Protein AF-A0A096B167-F1 (afdb_monomer_lite)

Sequence (194 aa):
TPAVAGGQISMLVEYRNDMGGGLEEGFTLSEFGVMAKVGDDAPTLLYYAALGDRAQPVPPIAEGLDVHRFPVAIGVTGEVEVSLEYPAGVWVTHEELEEAMAGIDLSGYVKSSEKGAPNGVATLGQDGKLVQDVDGGNWDTDPVETHNGAALAHTNLRVDGNSVAAADGSTTLEEHMVNPMAHQNLVIDGNAGK

Radius of gyration: 36.37 Å; chains: 1; bounding box: 77×79×47 Å

Secondary structure (DSSP, 8-state):
--EEETTEEEEEEEEETTGGG--SS-EEE-EEEEEE--TTSPPEEEEEEE-GGG-EEE--GGG---EEEEEEEEE--SSS-------------HHHHHHHHHTS--TT---TTTTT-TTSSS-B-TTSSBSS-----S-----HHHHHH-GGGG-PEEE-SS-EEES----SHHHHHH-TTTT------S-TT-

pLDDT: mean 74.82, std 15.89, range [38.75, 97.62]

Foldseek 3Di:
DWDDDDQKTKDKDKDKQPPPPGFPAKDWAFKDFDWDDDDPDDIDTQDIDGCPPNTHIDGTCVVHIDMDIDIDMGGHDPDPDDDPDDPPPDDDDPVRVVVVVVPDPCVVPFDPVQVLDAVRPQPADPVSHGPDDPCPDDDPPDPVCVLVQDQCNQFDWADAPPDTDGQDPDPDPVCLVPDPSSPDDHPHPVDVPD

Organism: NCBI:txid742738

Structure (mmCIF, N/CA/C/O backbone):
data_AF-A0A096B167-F1
#
_entry.id   AF-A0A096B167-F1
#
loop_
_atom_site.group_PDB
_atom_site.id
_atom_site.type_symbol
_atom_site.label_atom_id
_atom_site.label_alt_id
_atom_site.label_comp_id
_atom_site.label_asym_id
_atom_site.label_entity_id
_atom_site.label_seq_id
_atom_site.pdbx_PDB_ins_code
_atom_site.Cartn_x
_atom_site.Cartn_y
_atom_site.Cartn_z
_atom_site.occupancy
_atom_site.B_iso_or_equiv
_atom_site.auth_seq_id
_atom_site.auth_comp_id
_atom_site.auth_asym_id
_atom_site.auth_atom_id
_atom_site.pdbx_PDB_model_num
ATOM 1 N N . THR A 1 1 ? -13.833 -3.418 -4.674 1.00 75.12 1 THR A N 1
ATOM 2 C CA . THR A 1 1 ? -15.306 -3.367 -4.548 1.00 75.12 1 THR A CA 1
ATOM 3 C C . THR A 1 1 ? -15.655 -2.674 -3.250 1.00 75.12 1 THR A C 1
ATOM 5 O O . THR A 1 1 ? -15.008 -3.003 -2.261 1.00 75.12 1 THR A O 1
ATOM 8 N N . PRO A 1 2 ? -16.592 -1.712 -3.232 1.00 86.06 2 PRO A N 1
ATOM 9 C CA . PRO A 1 2 ? -17.026 -1.073 -1.992 1.00 86.06 2 PRO A CA 1
ATOM 10 C C . PRO A 1 2 ? -17.596 -2.103 -1.007 1.00 86.06 2 PRO A C 1
ATOM 12 O O . PRO A 1 2 ? -18.320 -3.012 -1.414 1.00 86.06 2 PRO A O 1
ATOM 15 N N . ALA A 1 3 ? -17.259 -1.963 0.270 1.00 91.38 3 ALA A N 1
ATOM 16 C CA . ALA A 1 3 ? -17.768 -2.768 1.372 1.00 91.38 3 ALA A CA 1
ATOM 17 C C . ALA A 1 3 ? -18.729 -1.927 2.216 1.00 91.38 3 ALA A C 1
ATOM 19 O O . ALA A 1 3 ? -18.450 -0.762 2.491 1.00 91.38 3 ALA A O 1
ATOM 20 N N . VAL A 1 4 ? -19.850 -2.517 2.632 1.00 89.88 4 VAL A N 1
ATOM 21 C CA . VAL A 1 4 ? -20.871 -1.835 3.436 1.00 89.88 4 VAL A CA 1
ATOM 22 C C . VAL A 1 4 ? -20.977 -2.515 4.793 1.00 89.88 4 VAL A C 1
ATOM 24 O O . VAL A 1 4 ? -21.233 -3.717 4.859 1.00 89.88 4 VAL A O 1
ATOM 27 N N . ALA A 1 5 ? -20.788 -1.757 5.871 1.00 87.44 5 ALA A N 1
ATOM 28 C CA . ALA A 1 5 ? -20.939 -2.248 7.238 1.00 87.44 5 ALA A CA 1
ATOM 29 C C . ALA A 1 5 ? -21.265 -1.094 8.192 1.00 87.44 5 ALA A C 1
ATOM 31 O O . ALA A 1 5 ? -20.699 -0.015 8.063 1.00 87.44 5 ALA A O 1
ATOM 32 N N . GLY A 1 6 ? -22.170 -1.318 9.151 1.00 82.69 6 GLY A N 1
ATOM 33 C CA . GLY A 1 6 ? -22.423 -0.368 10.244 1.00 82.69 6 GLY A CA 1
ATOM 34 C C . GLY A 1 6 ? -22.838 1.043 9.808 1.00 82.69 6 GLY A C 1
ATOM 35 O O . GLY A 1 6 ? -22.469 2.002 10.468 1.00 82.69 6 GLY A O 1
ATOM 36 N N . 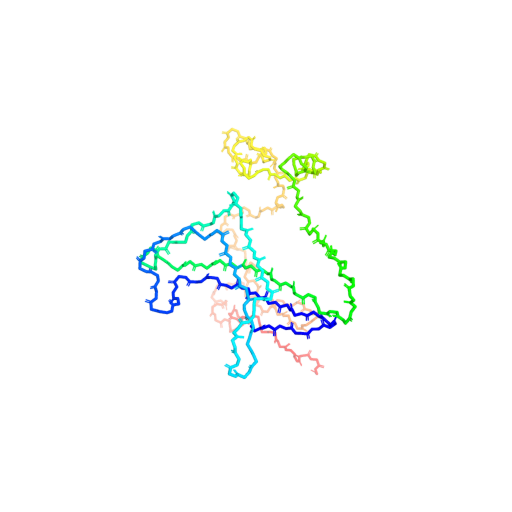GLY A 1 7 ? -23.554 1.185 8.685 1.00 84.31 7 GLY A N 1
ATOM 37 C CA . GLY A 1 7 ? -23.916 2.500 8.139 1.00 84.31 7 GLY A CA 1
ATOM 38 C C . GLY A 1 7 ? -22.776 3.211 7.404 1.00 84.31 7 GLY A C 1
ATOM 39 O O . GLY A 1 7 ? -22.909 4.376 7.072 1.00 84.31 7 GLY A O 1
ATOM 40 N N . GLN A 1 8 ? -21.665 2.537 7.112 1.00 87.50 8 GLN A N 1
ATOM 41 C CA . GLN A 1 8 ? -20.540 3.096 6.370 1.00 87.50 8 GLN A CA 1
ATOM 42 C C . GLN A 1 8 ? -20.313 2.337 5.063 1.00 87.50 8 GLN A C 1
ATOM 44 O O . GLN A 1 8 ? -20.445 1.111 5.001 1.00 87.50 8 GLN A O 1
ATOM 49 N N . ILE A 1 9 ? -19.921 3.076 4.028 1.00 89.75 9 ILE A N 1
ATOM 50 C CA . ILE A 1 9 ? -19.390 2.546 2.775 1.00 89.75 9 ILE A CA 1
ATOM 51 C C . ILE A 1 9 ? -17.876 2.768 2.781 1.00 89.75 9 ILE A C 1
ATOM 53 O O . ILE A 1 9 ? -17.418 3.907 2.806 1.00 89.75 9 ILE A O 1
ATOM 57 N N . SER A 1 10 ? -17.097 1.693 2.731 1.00 90.94 10 SER A N 1
ATOM 58 C CA . SER A 1 10 ? -15.633 1.733 2.671 1.00 90.94 10 SER A CA 1
ATOM 59 C C . SER A 1 10 ? -15.144 1.240 1.317 1.00 90.94 10 SER A C 1
ATOM 61 O O . SER A 1 10 ? -15.611 0.218 0.815 1.00 90.94 10 SER A O 1
ATOM 63 N N . MET A 1 11 ? -14.176 1.923 0.718 1.00 92.31 11 MET A N 1
ATOM 64 C CA . MET A 1 11 ? -13.580 1.508 -0.548 1.00 92.31 11 MET A CA 1
ATOM 65 C C . MET A 1 11 ? -12.127 1.958 -0.662 1.00 92.31 11 MET A C 1
ATOM 67 O O . MET A 1 11 ? -11.701 2.907 -0.010 1.00 92.31 11 MET A O 1
ATOM 71 N N . LEU A 1 12 ? -11.374 1.279 -1.523 1.00 93.00 12 LEU A N 1
ATOM 72 C CA . LEU A 1 12 ? -10.082 1.756 -1.992 1.00 93.00 12 LEU A CA 1
ATOM 73 C C . LEU A 1 12 ? -10.297 2.401 -3.360 1.00 93.00 12 LEU A C 1
ATOM 75 O O . LEU A 1 12 ? -10.727 1.717 -4.292 1.00 93.00 12 LEU A O 1
ATOM 79 N N . VAL A 1 13 ? -10.043 3.702 -3.460 1.00 92.81 13 VAL A N 1
ATOM 80 C CA . VAL A 1 13 ? -10.022 4.415 -4.738 1.00 92.81 13 VAL A CA 1
ATOM 81 C C . VAL A 1 13 ? -8.623 4.276 -5.313 1.00 92.81 13 VAL A C 1
ATOM 83 O O . VAL A 1 13 ? -7.644 4.624 -4.655 1.00 92.81 13 VAL A O 1
ATOM 86 N N . GLU A 1 14 ? -8.534 3.742 -6.526 1.00 93.94 14 GLU A N 1
ATOM 87 C CA . GLU A 1 14 ? -7.267 3.574 -7.226 1.00 93.94 14 GLU A CA 1
ATOM 88 C C . GLU A 1 14 ? -7.251 4.445 -8.479 1.00 93.94 14 GLU A C 1
ATOM 90 O O . GLU A 1 14 ? -8.158 4.353 -9.308 1.00 93.94 14 GLU A O 1
ATOM 95 N N . TYR A 1 15 ? -6.208 5.259 -8.628 1.00 94.25 15 TYR A N 1
ATOM 96 C CA . TYR A 1 15 ? -5.821 5.759 -9.941 1.00 94.25 15 TYR A CA 1
ATOM 97 C C . TYR A 1 15 ? -4.737 4.834 -10.480 1.00 94.25 15 TYR A C 1
ATOM 99 O O . TYR A 1 15 ? -3.758 4.565 -9.784 1.00 94.25 15 TYR A O 1
ATOM 107 N N . ARG A 1 16 ? -4.913 4.334 -11.702 1.00 96.69 16 ARG A N 1
ATOM 108 C CA . ARG A 1 16 ? -3.930 3.482 -12.369 1.00 96.69 16 ARG A CA 1
ATOM 109 C C . ARG A 1 16 ? -3.694 3.986 -13.778 1.00 96.69 16 ARG A C 1
ATOM 111 O O . ARG A 1 16 ? -4.651 4.163 -14.535 1.00 96.69 16 ARG A O 1
ATOM 118 N N . ASN A 1 17 ? -2.432 4.166 -14.139 1.00 97.12 17 ASN A N 1
ATOM 119 C CA . ASN A 1 17 ? -2.070 4.685 -15.453 1.00 97.12 17 ASN A CA 1
ATOM 120 C C . ASN A 1 17 ? -2.203 3.647 -16.586 1.00 97.12 17 ASN A C 1
ATOM 122 O O . ASN A 1 17 ? -1.995 3.999 -17.738 1.00 97.12 17 ASN A O 1
ATOM 126 N N . ASP A 1 18 ? -2.576 2.395 -16.300 1.00 97.44 18 ASP A N 1
ATOM 127 C CA . ASP A 1 18 ? -2.815 1.338 -17.296 1.00 97.44 18 ASP A CA 1
ATOM 128 C C . ASP A 1 18 ? -4.289 1.210 -17.728 1.00 97.44 18 ASP A C 1
ATOM 130 O O . ASP A 1 18 ? -4.621 0.456 -18.646 1.00 97.44 18 ASP A O 1
ATOM 134 N N . MET A 1 19 ? -5.199 1.938 -17.075 1.00 93.38 19 MET A N 1
ATOM 135 C CA . MET A 1 19 ? -6.626 1.884 -17.383 1.00 93.38 19 MET A CA 1
ATOM 136 C C . MET A 1 19 ? -6.972 2.585 -18.704 1.00 93.38 19 MET A C 1
ATOM 138 O O . MET A 1 19 ? -6.312 3.527 -19.128 1.00 93.38 19 MET A O 1
ATOM 142 N N . GLY A 1 20 ? -8.052 2.137 -19.358 1.00 89.12 20 GLY A N 1
ATOM 143 C CA . GLY A 1 20 ? -8.626 2.830 -20.521 1.00 89.12 20 GLY A CA 1
ATOM 144 C C . GLY A 1 20 ? -7.757 2.838 -21.784 1.00 89.12 20 GLY A C 1
ATOM 145 O O . GLY A 1 20 ? -8.008 3.647 -22.668 1.00 89.12 20 GLY A O 1
ATOM 146 N N . GLY A 1 21 ? -6.765 1.948 -21.879 1.00 92.50 21 GLY A N 1
ATOM 147 C CA . GLY A 1 21 ? -5.777 1.938 -22.966 1.00 92.50 21 GLY A CA 1
ATOM 148 C C . GLY A 1 21 ? -4.406 2.480 -22.555 1.00 92.50 21 G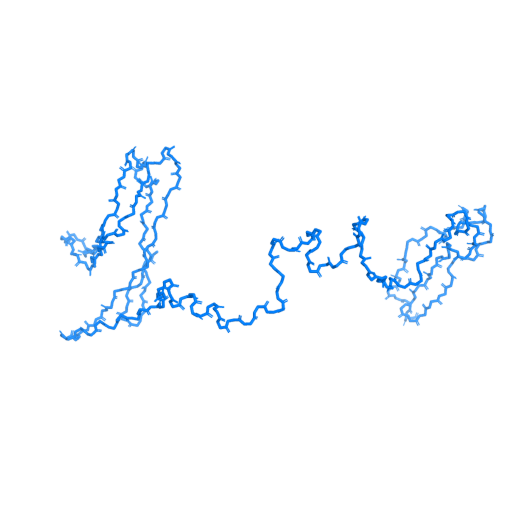LY A C 1
ATOM 149 O O . GLY A 1 21 ? -3.463 2.358 -23.331 1.00 92.50 21 GLY A O 1
ATOM 150 N N . GLY A 1 22 ? -4.283 2.980 -21.323 1.00 95.38 22 GLY A N 1
ATOM 151 C CA . GLY A 1 22 ? -3.048 3.513 -20.770 1.00 95.38 22 GLY A CA 1
ATOM 152 C C . GLY A 1 22 ? -2.948 5.031 -20.915 1.00 95.38 22 GLY A C 1
ATOM 153 O O . GLY A 1 22 ? -3.399 5.613 -21.898 1.00 95.38 22 GLY A O 1
ATOM 154 N N . LEU A 1 23 ? -2.369 5.679 -19.910 1.00 97.19 23 LEU A N 1
ATOM 155 C CA . LEU A 1 23 ? -2.159 7.119 -19.877 1.00 97.19 23 LEU A CA 1
ATOM 156 C C . LEU A 1 23 ? -1.027 7.504 -20.838 1.00 97.19 23 LEU A C 1
ATOM 158 O O . LEU A 1 23 ? 0.107 7.062 -20.663 1.00 97.19 23 LEU A O 1
ATOM 162 N N . GLU A 1 24 ? -1.329 8.330 -21.838 1.00 96.94 24 GLU A N 1
ATOM 163 C CA . GLU A 1 24 ? -0.355 8.748 -22.857 1.00 96.94 24 GLU A CA 1
ATOM 164 C C . GLU A 1 24 ? 0.594 9.849 -22.366 1.00 96.94 24 GLU A C 1
ATOM 166 O O . GLU A 1 24 ? 1.787 9.806 -22.659 1.00 96.94 24 GLU A O 1
ATOM 171 N N . GLU A 1 25 ? 0.080 10.812 -21.598 1.00 96.88 25 GLU A N 1
ATOM 172 C CA . GLU A 1 25 ? 0.840 11.933 -21.043 1.00 96.88 25 GLU A CA 1
ATOM 173 C C . GLU A 1 25 ? 0.639 11.996 -19.528 1.00 96.88 25 GLU A C 1
ATOM 175 O O . GLU A 1 25 ? -0.481 11.871 -19.030 1.00 96.88 25 GLU A O 1
ATOM 180 N N . GLY A 1 26 ? 1.735 12.175 -18.792 1.00 95.81 26 GLY A N 1
ATOM 181 C CA . GLY A 1 26 ? 1.683 12.311 -17.344 1.00 95.81 26 GLY A CA 1
ATOM 182 C C . GLY A 1 26 ? 1.000 13.606 -16.903 1.00 95.81 26 GLY A C 1
ATOM 183 O O . GLY A 1 26 ? 0.997 14.608 -17.613 1.00 95.81 26 GLY A O 1
ATOM 184 N N . PHE A 1 27 ? 0.443 13.606 -15.697 1.00 96.44 27 PHE A N 1
ATOM 185 C CA . PHE A 1 27 ? -0.173 14.792 -15.102 1.00 96.44 27 PHE A CA 1
ATOM 186 C C . PHE A 1 27 ? -0.009 14.779 -13.583 1.00 96.44 27 PHE A C 1
ATOM 188 O O . PHE A 1 27 ? 0.384 13.777 -12.992 1.00 96.44 27 PHE A O 1
ATOM 195 N N . THR A 1 28 ? -0.331 15.893 -12.934 1.00 96.44 28 THR A N 1
ATOM 196 C CA . THR A 1 28 ? -0.329 15.978 -11.472 1.00 96.44 28 THR A CA 1
ATOM 197 C C . THR A 1 28 ? -1.741 15.761 -10.941 1.00 96.44 28 THR A C 1
ATOM 199 O O . THR A 1 28 ? -2.623 16.595 -11.148 1.00 96.44 28 THR A O 1
ATOM 202 N N . LEU A 1 29 ? -1.958 14.657 -10.229 1.00 95.50 29 LEU A N 1
ATOM 203 C CA . LEU A 1 29 ? -3.212 14.367 -9.546 1.00 95.50 29 LEU A CA 1
ATOM 204 C C . LEU A 1 29 ? -3.336 15.248 -8.298 1.00 95.50 29 LEU A C 1
ATOM 206 O O . LEU A 1 29 ? -2.631 15.044 -7.310 1.00 95.50 29 LEU A O 1
ATOM 210 N N . SER A 1 30 ? -4.238 16.229 -8.346 1.00 94.38 30 SER A N 1
ATOM 211 C CA . SER A 1 30 ? -4.492 17.173 -7.250 1.00 94.38 30 SER A CA 1
ATOM 212 C C . SER A 1 30 ? -5.799 16.918 -6.505 1.00 94.38 30 SER A C 1
ATOM 214 O O . SER A 1 30 ? -5.914 17.289 -5.340 1.00 94.38 30 SER A O 1
ATOM 216 N N . GLU A 1 31 ? -6.786 16.295 -7.143 1.00 94.62 31 GLU A N 1
ATOM 217 C CA . GLU A 1 31 ? -8.113 16.070 -6.569 1.00 94.62 31 GLU A CA 1
ATOM 218 C C . GLU A 1 31 ? -8.830 14.903 -7.246 1.00 94.62 31 GLU A C 1
ATOM 220 O O . GLU A 1 31 ? -8.513 14.527 -8.377 1.00 94.62 31 GLU A O 1
ATOM 225 N N . PHE A 1 32 ? -9.805 14.326 -6.547 1.00 94.19 32 PHE A N 1
ATOM 226 C CA . PHE A 1 32 ? -10.711 13.335 -7.114 1.00 94.19 32 PHE A CA 1
ATOM 227 C C . PHE A 1 32 ? -12.077 13.363 -6.421 1.00 94.19 32 PHE A C 1
ATOM 229 O O . PHE A 1 32 ? -12.210 13.737 -5.253 1.00 94.19 32 PHE A O 1
ATOM 236 N N . GLY A 1 33 ? -13.104 12.930 -7.153 1.00 93.25 33 GLY A N 1
ATOM 237 C CA . GLY A 1 33 ? -14.469 12.795 -6.654 1.00 93.25 33 GLY A CA 1
ATOM 238 C C . GLY A 1 33 ? -14.984 11.364 -6.775 1.00 93.25 33 GLY A C 1
ATOM 239 O O . GLY A 1 33 ? -14.692 10.670 -7.749 1.00 93.25 33 GLY A O 1
ATOM 240 N N . VAL A 1 34 ? -15.784 10.931 -5.801 1.00 92.38 34 VAL A N 1
ATOM 241 C CA . VAL A 1 34 ? -16.553 9.683 -5.876 1.00 92.38 34 VAL A CA 1
ATOM 242 C C . VAL A 1 34 ? -17.998 10.037 -6.189 1.00 92.38 34 VAL A C 1
ATOM 244 O O . VAL A 1 34 ? -18.679 10.696 -5.402 1.00 92.38 34 VAL A O 1
ATOM 247 N N . MET A 1 35 ? -18.459 9.584 -7.348 1.00 91.94 35 MET A N 1
ATOM 248 C CA . MET A 1 35 ? -19.820 9.792 -7.830 1.00 91.94 35 MET A CA 1
ATOM 249 C C . MET A 1 35 ? -20.653 8.528 -7.612 1.00 91.94 35 MET A C 1
ATOM 251 O O . MET A 1 35 ? -20.157 7.417 -7.806 1.00 91.94 35 MET A O 1
ATOM 255 N N . ALA A 1 36 ? -21.930 8.688 -7.280 1.00 89.44 36 ALA A N 1
ATOM 256 C CA . ALA A 1 36 ? -22.901 7.600 -7.278 1.00 89.44 36 ALA A CA 1
ATOM 257 C C . ALA A 1 36 ? -24.074 7.911 -8.198 1.00 89.44 36 ALA A C 1
ATOM 259 O O . ALA A 1 36 ? -24.505 9.053 -8.323 1.00 89.44 36 ALA A O 1
ATOM 260 N N . LYS A 1 37 ? -24.608 6.870 -8.827 1.00 91.88 37 LYS A N 1
ATOM 261 C CA . LYS A 1 37 ? -25.763 6.941 -9.716 1.00 91.88 37 LYS A CA 1
ATOM 262 C C . LYS A 1 37 ? -26.741 5.834 -9.348 1.00 91.88 37 LYS A C 1
ATOM 264 O O . LYS A 1 37 ? -26.322 4.717 -9.045 1.00 91.88 37 LYS A O 1
ATOM 269 N N . VAL A 1 38 ? -28.031 6.146 -9.403 1.00 92.06 38 VAL A N 1
ATOM 270 C CA . VAL A 1 38 ? -29.120 5.179 -9.243 1.00 92.06 38 VAL A CA 1
ATOM 271 C C . VAL A 1 38 ? -29.861 5.084 -10.574 1.00 92.06 38 VAL A C 1
ATOM 273 O O . VAL A 1 38 ? -30.286 6.098 -11.115 1.00 92.06 38 VAL A O 1
ATOM 276 N N . GLY A 1 39 ? -29.987 3.876 -11.130 1.00 91.94 39 GLY A N 1
ATOM 277 C CA . GLY A 1 39 ? -30.661 3.667 -12.417 1.00 91.94 39 GLY A CA 1
ATOM 278 C C . GLY A 1 39 ? -30.073 4.535 -13.533 1.00 91.94 39 GLY A C 1
ATOM 279 O O . GLY A 1 39 ? -28.861 4.529 -13.738 1.00 91.94 39 GLY A O 1
ATOM 280 N N . ASP A 1 40 ? -30.932 5.292 -14.219 1.00 92.69 40 ASP A N 1
ATOM 281 C CA . ASP A 1 40 ? -30.560 6.195 -15.315 1.00 92.69 40 ASP A CA 1
ATOM 282 C C . ASP A 1 40 ? -30.344 7.654 -14.884 1.00 92.69 40 ASP A C 1
ATOM 284 O O . ASP A 1 40 ? -29.968 8.478 -15.723 1.00 92.69 40 ASP A O 1
ATOM 288 N N . ASP A 1 41 ? -30.470 7.969 -13.593 1.00 93.38 41 ASP A N 1
ATOM 289 C CA . ASP A 1 41 ? -30.360 9.339 -13.085 1.00 93.38 41 ASP A CA 1
ATOM 290 C C . ASP A 1 41 ? -28.979 9.968 -13.334 1.00 93.38 41 ASP A C 1
ATOM 292 O O . ASP A 1 41 ? -27.981 9.299 -13.637 1.00 93.38 41 ASP A O 1
ATOM 296 N N . ALA A 1 42 ? -28.911 11.294 -13.215 1.00 92.31 42 ALA A N 1
ATOM 297 C CA . ALA A 1 42 ? -27.634 11.993 -13.213 1.00 92.31 42 ALA A CA 1
ATOM 298 C C . ALA A 1 42 ? -26.802 11.552 -11.989 1.00 92.31 42 ALA A C 1
ATOM 300 O O . ALA A 1 42 ? -27.352 11.429 -10.893 1.00 92.31 42 ALA A O 1
ATOM 301 N N . PRO A 1 43 ? -25.490 11.300 -12.147 1.00 93.50 43 PRO A N 1
ATOM 302 C CA . PRO A 1 43 ? -24.637 10.965 -11.018 1.00 93.50 43 PRO A CA 1
ATOM 303 C C . PRO A 1 43 ? -24.528 12.133 -10.030 1.00 93.50 43 PRO A C 1
ATOM 305 O O . PRO A 1 43 ? -24.361 13.286 -10.428 1.00 93.50 43 PRO A O 1
ATOM 308 N N . THR A 1 44 ? -24.560 11.805 -8.743 1.00 91.56 44 THR A N 1
ATOM 309 C CA . THR A 1 44 ? -24.403 12.729 -7.617 1.00 91.56 44 THR A CA 1
ATOM 310 C C . THR A 1 44 ? -23.031 12.538 -6.980 1.00 91.56 44 THR A C 1
ATOM 312 O O . THR A 1 44 ? -22.597 11.407 -6.752 1.00 91.56 44 THR A O 1
ATOM 315 N N . LEU A 1 45 ? -22.357 13.643 -6.659 1.00 90.19 45 LEU A N 1
ATOM 316 C CA . LEU A 1 45 ? -21.092 13.625 -5.929 1.00 90.19 45 LEU A CA 1
ATOM 317 C C . LEU A 1 45 ? -21.338 13.220 -4.472 1.00 90.19 45 LEU A C 1
ATOM 319 O O . LEU A 1 45 ? -22.054 13.913 -3.753 1.00 90.19 45 LEU A O 1
ATOM 323 N N . LEU A 1 46 ? -20.747 12.104 -4.044 1.00 88.50 46 LEU A N 1
ATOM 324 C CA . LEU A 1 46 ? -20.831 11.624 -2.661 1.00 88.50 46 LEU A CA 1
ATOM 325 C C . LEU A 1 46 ? -19.625 12.030 -1.818 1.00 88.50 46 LEU A C 1
ATOM 327 O O . LEU A 1 46 ? -19.749 12.200 -0.610 1.00 88.50 46 LEU A O 1
ATOM 331 N N . TYR A 1 47 ? -18.453 12.141 -2.439 1.00 89.81 47 TYR A N 1
ATOM 332 C CA . TYR A 1 47 ? -17.211 12.455 -1.747 1.00 89.81 47 TYR A CA 1
ATOM 333 C C . TYR A 1 47 ? -16.283 13.243 -2.661 1.00 89.81 47 TYR A C 1
ATOM 335 O O . TYR A 1 47 ? -16.196 12.956 -3.855 1.00 89.81 47 TYR A O 1
ATOM 343 N N . TYR A 1 48 ? -15.574 14.204 -2.084 1.00 91.50 48 TYR A N 1
ATOM 344 C CA . TYR A 1 48 ? -14.563 15.007 -2.754 1.00 91.50 48 TYR A CA 1
ATOM 345 C C . TYR A 1 48 ? -13.300 15.030 -1.898 1.00 91.50 48 TYR A C 1
ATOM 347 O O . TYR A 1 48 ? -13.378 15.286 -0.695 1.00 91.50 48 TYR A O 1
ATOM 355 N N . ALA A 1 49 ? -12.152 14.788 -2.522 1.00 88.25 49 ALA A N 1
ATOM 356 C CA . ALA A 1 49 ? -10.848 14.920 -1.893 1.00 88.25 49 ALA A CA 1
ATOM 357 C C . ALA A 1 49 ? -9.947 15.831 -2.718 1.00 88.25 49 ALA A C 1
ATOM 359 O O . ALA A 1 49 ? -9.838 15.676 -3.933 1.00 88.25 49 ALA A O 1
ATOM 360 N N . ALA A 1 50 ? -9.247 16.721 -2.019 1.00 91.94 50 ALA A N 1
ATOM 361 C CA . ALA A 1 50 ? -8.152 17.511 -2.555 1.00 91.94 50 ALA A CA 1
ATOM 362 C C . ALA A 1 50 ? -6.858 17.119 -1.834 1.00 91.94 50 ALA A C 1
ATOM 364 O O . ALA A 1 50 ? -6.811 17.059 -0.605 1.00 91.94 50 ALA A O 1
ATOM 365 N N . LEU A 1 51 ? -5.804 16.868 -2.604 1.00 88.44 51 LEU A N 1
ATOM 366 C CA . LEU A 1 51 ? -4.457 16.559 -2.119 1.00 88.44 51 LEU A CA 1
ATOM 367 C C . LEU A 1 51 ? -3.678 17.828 -1.728 1.00 88.44 51 LEU A C 1
ATOM 369 O O . LEU A 1 51 ? -2.606 17.733 -1.131 1.00 88.44 51 LEU A O 1
ATOM 373 N N . GLY A 1 52 ? -4.226 19.011 -2.035 1.00 85.75 52 GLY A N 1
ATOM 374 C CA . GLY A 1 52 ? -3.638 20.309 -1.705 1.00 85.75 52 GLY A CA 1
ATOM 375 C C . GLY A 1 52 ? -2.207 20.435 -2.228 1.00 85.75 52 GLY A C 1
ATOM 376 O O . GLY A 1 52 ? -1.915 20.049 -3.359 1.00 85.75 52 GLY A O 1
ATOM 377 N N . ASP A 1 53 ? -1.303 20.912 -1.371 1.00 85.62 53 ASP A N 1
ATOM 378 C CA . ASP A 1 53 ? 0.121 21.102 -1.691 1.00 85.62 53 ASP A CA 1
ATOM 379 C C . ASP A 1 53 ? 0.886 19.784 -1.918 1.00 85.62 53 ASP A C 1
ATOM 381 O O . ASP A 1 53 ? 2.044 19.797 -2.334 1.00 85.62 53 ASP A O 1
ATOM 385 N N . ARG A 1 54 ? 0.257 18.632 -1.648 1.00 85.38 54 ARG A N 1
ATOM 386 C CA . ARG A 1 54 ? 0.826 17.289 -1.845 1.00 85.38 54 ARG A CA 1
ATOM 387 C C . ARG A 1 54 ? 0.211 16.570 -3.045 1.00 85.38 54 ARG A C 1
ATOM 389 O O . ARG A 1 54 ? 0.019 15.354 -3.010 1.00 85.38 54 ARG A O 1
ATOM 396 N N . ALA A 1 55 ? -0.112 17.316 -4.097 1.00 92.44 55 ALA A N 1
ATOM 397 C CA . ALA A 1 55 ? -0.532 16.745 -5.369 1.00 92.44 55 ALA A CA 1
ATOM 398 C C . ALA A 1 55 ? 0.536 15.766 -5.900 1.00 92.44 55 ALA A C 1
ATOM 400 O O . ALA A 1 55 ? 1.739 16.011 -5.774 1.00 92.44 55 ALA A O 1
ATOM 401 N N . GLN A 1 56 ? 0.101 14.635 -6.451 1.00 94.19 56 GLN A N 1
ATOM 402 C CA . GLN A 1 56 ? 0.988 13.517 -6.775 1.00 94.19 56 GLN A CA 1
ATOM 403 C C . GLN A 1 56 ? 1.180 13.406 -8.294 1.00 94.19 56 GLN A C 1
ATOM 405 O O . GLN A 1 56 ? 0.181 13.344 -9.012 1.00 94.19 56 GLN A O 1
ATOM 410 N N . PRO A 1 57 ? 2.422 13.383 -8.811 1.00 95.69 57 PRO A N 1
ATOM 411 C CA . PRO A 1 57 ? 2.657 13.179 -10.234 1.00 95.69 57 PRO A CA 1
ATOM 412 C C . PRO A 1 57 ? 2.274 11.752 -10.623 1.00 95.69 57 PRO A C 1
ATOM 414 O O . PRO A 1 57 ? 2.612 10.811 -9.913 1.00 95.69 57 PRO A O 1
ATOM 417 N N . VAL A 1 58 ? 1.599 11.607 -11.756 1.00 97.19 58 VAL A N 1
ATOM 418 C CA . VAL A 1 58 ? 1.264 10.321 -12.358 1.00 97.19 58 VAL A CA 1
ATOM 419 C C . VAL A 1 58 ? 1.944 10.251 -13.725 1.00 97.19 58 VAL A C 1
ATOM 421 O O . VAL A 1 58 ? 1.596 11.046 -14.604 1.00 97.19 58 VAL A O 1
ATOM 424 N N . PRO A 1 59 ? 2.925 9.356 -13.924 1.00 97.44 59 PRO A N 1
ATOM 425 C CA . PRO A 1 59 ? 3.647 9.241 -15.183 1.00 97.44 59 PRO A CA 1
ATOM 426 C C . PRO A 1 59 ? 2.810 8.520 -16.256 1.00 97.44 59 PRO A C 1
ATOM 428 O O . PRO A 1 59 ? 1.920 7.723 -15.926 1.00 97.44 59 PRO A O 1
ATOM 431 N N . PRO A 1 60 ? 3.102 8.746 -17.549 1.00 97.50 60 PRO A N 1
ATOM 432 C CA . PRO A 1 60 ? 2.479 7.988 -18.628 1.00 97.50 60 PRO A CA 1
ATOM 433 C C . PRO A 1 60 ? 2.846 6.500 -18.543 1.00 97.50 60 PRO A C 1
ATOM 435 O O . PRO A 1 60 ? 3.914 6.134 -18.051 1.00 97.50 60 PRO A O 1
ATOM 438 N N . ILE A 1 61 ? 1.995 5.621 -19.083 1.00 97.38 61 ILE A N 1
ATOM 439 C CA . ILE A 1 61 ? 2.205 4.161 -19.018 1.00 97.38 61 ILE A CA 1
ATOM 440 C C . ILE A 1 61 ? 3.503 3.715 -19.706 1.00 97.38 61 ILE A C 1
ATOM 442 O O . ILE A 1 61 ? 4.083 2.690 -19.348 1.00 97.38 61 ILE A O 1
ATOM 446 N N . ALA A 1 62 ? 3.986 4.498 -20.677 1.00 96.88 62 ALA A N 1
ATOM 447 C CA . ALA A 1 62 ? 5.250 4.259 -21.369 1.00 96.88 62 ALA A CA 1
ATOM 448 C C . ALA A 1 62 ? 6.468 4.302 -20.426 1.00 96.88 62 ALA A C 1
ATOM 450 O O . ALA A 1 62 ? 7.489 3.683 -20.726 1.00 96.88 62 ALA A O 1
ATOM 451 N N . GLU A 1 63 ? 6.358 4.996 -19.290 1.00 97.25 63 GLU A N 1
ATOM 452 C CA . GLU A 1 63 ? 7.399 5.076 -18.258 1.00 97.25 63 GLU A CA 1
ATOM 453 C C . GLU A 1 63 ? 7.275 3.972 -17.194 1.00 97.25 63 GLU A C 1
ATOM 455 O O . GLU A 1 63 ? 8.188 3.782 -16.389 1.00 97.25 63 GLU A O 1
ATOM 460 N N . GLY A 1 64 ? 6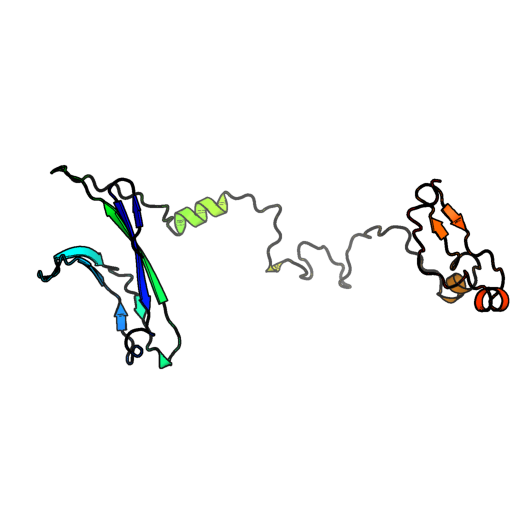.190 3.193 -17.218 1.00 96.75 64 GLY A N 1
ATOM 461 C CA . GLY A 1 64 ? 5.957 2.065 -16.321 1.00 96.75 64 GLY A CA 1
ATOM 462 C C . GLY A 1 64 ? 4.566 2.076 -15.693 1.00 96.75 64 GLY A C 1
ATOM 463 O O . GLY A 1 64 ? 3.816 3.042 -15.801 1.00 96.75 64 GLY A O 1
ATOM 464 N N . LEU A 1 65 ? 4.220 0.971 -15.027 1.00 97.44 65 LEU A N 1
ATOM 465 C CA . LEU A 1 65 ? 2.975 0.864 -14.270 1.00 97.44 65 LEU A CA 1
ATOM 466 C C . LEU A 1 65 ? 3.057 1.725 -13.007 1.00 97.44 65 LEU A C 1
ATOM 468 O O . LEU A 1 65 ? 3.929 1.502 -12.166 1.00 97.44 65 LEU A O 1
ATOM 472 N N . ASP A 1 66 ? 2.090 2.620 -12.856 1.00 97.62 66 ASP A N 1
ATOM 473 C CA . ASP A 1 66 ? 1.924 3.470 -11.687 1.00 97.62 66 ASP A CA 1
ATOM 474 C C . ASP A 1 66 ? 0.502 3.349 -11.113 1.00 97.62 66 ASP A C 1
ATOM 476 O O . ASP A 1 66 ? -0.491 3.266 -11.850 1.00 97.62 66 ASP A O 1
ATOM 480 N N . VAL A 1 67 ? 0.415 3.264 -9.779 1.00 97.06 67 VAL A N 1
ATOM 481 C CA . VAL A 1 67 ? -0.832 3.009 -9.045 1.00 97.06 67 VAL A CA 1
ATOM 482 C C . VAL A 1 67 ? -0.877 3.822 -7.755 1.00 97.06 67 VAL A C 1
ATOM 484 O O . VAL A 1 67 ? -0.124 3.560 -6.816 1.00 97.06 67 VAL A O 1
ATOM 487 N N . HIS A 1 68 ? -1.831 4.747 -7.663 1.00 94.69 68 HIS A N 1
ATOM 488 C CA . HIS A 1 68 ? -2.102 5.536 -6.460 1.00 94.69 68 HIS A CA 1
ATOM 489 C C . HIS A 1 68 ? -3.346 5.004 -5.750 1.00 94.69 68 HIS A C 1
ATOM 491 O O . HIS A 1 68 ? -4.345 4.690 -6.396 1.00 94.69 68 HIS A O 1
ATOM 497 N N . ARG A 1 69 ? -3.298 4.902 -4.417 1.00 94.25 69 ARG A N 1
ATOM 498 C CA . ARG A 1 69 ? -4.332 4.253 -3.598 1.00 94.25 69 ARG A CA 1
ATOM 499 C C . ARG A 1 69 ? -4.799 5.162 -2.472 1.00 94.25 69 ARG A C 1
ATOM 501 O O . ARG A 1 69 ? -4.012 5.516 -1.599 1.00 94.25 69 ARG A O 1
ATOM 508 N N . PHE A 1 70 ? -6.094 5.454 -2.452 1.00 92.56 70 PHE A N 1
ATOM 509 C CA . PHE A 1 70 ? -6.723 6.312 -1.455 1.00 92.56 70 PHE A CA 1
ATOM 510 C C . PHE A 1 70 ? -7.817 5.535 -0.713 1.00 92.56 70 PHE A C 1
ATOM 512 O O . PHE A 1 70 ? -8.840 5.189 -1.315 1.00 92.56 70 PHE A O 1
ATOM 519 N N . PRO A 1 71 ? -7.626 5.207 0.577 1.00 92.00 71 PRO A N 1
ATOM 520 C CA . PRO A 1 71 ? -8.687 4.616 1.378 1.00 92.00 71 PRO A CA 1
ATOM 521 C C . PRO A 1 71 ? -9.771 5.668 1.635 1.00 92.00 71 PRO A C 1
ATOM 523 O O . PRO A 1 71 ? -9.488 6.757 2.128 1.00 92.00 71 PRO A O 1
ATOM 526 N N . VAL A 1 72 ? -11.015 5.338 1.298 1.00 91.06 72 VAL A N 1
ATOM 527 C CA . VAL A 1 72 ? -12.176 6.221 1.443 1.00 91.06 72 VAL A CA 1
ATOM 528 C C . VAL A 1 72 ? -13.240 5.525 2.281 1.00 91.06 72 VAL A C 1
ATOM 530 O O . VAL A 1 72 ? -13.595 4.373 2.028 1.00 91.06 72 VAL A O 1
ATOM 533 N N . ALA A 1 73 ? -13.772 6.251 3.261 1.00 90.12 73 ALA A N 1
ATOM 534 C CA . ALA A 1 73 ? -14.899 5.846 4.086 1.00 90.12 73 ALA A CA 1
ATOM 535 C C . ALA A 1 73 ? -15.973 6.940 4.042 1.00 90.12 73 ALA A C 1
ATOM 537 O O . ALA A 1 73 ? -15.686 8.105 4.303 1.00 90.12 73 ALA A O 1
ATOM 538 N N . ILE A 1 74 ? -17.202 6.561 3.699 1.00 87.75 74 ILE A N 1
ATOM 539 C CA . ILE A 1 74 ? -18.363 7.450 3.628 1.00 87.75 74 ILE A CA 1
ATOM 540 C C . ILE A 1 74 ? -19.379 6.952 4.652 1.00 87.75 74 ILE A C 1
ATOM 542 O O . ILE A 1 74 ? -19.962 5.879 4.481 1.00 87.75 74 ILE A O 1
ATOM 546 N N . GLY A 1 75 ? -19.565 7.714 5.728 1.00 86.38 75 GLY A N 1
ATOM 547 C CA . GLY A 1 75 ? -20.614 7.465 6.714 1.00 86.38 75 GLY A CA 1
ATOM 548 C C . GLY A 1 75 ? -21.986 7.857 6.166 1.00 86.38 75 GLY A C 1
ATOM 549 O O . GLY A 1 75 ? -22.139 8.902 5.538 1.00 86.38 75 GLY A O 1
ATOM 550 N N . VAL A 1 76 ? -22.984 7.015 6.406 1.00 79.75 76 VAL A N 1
ATOM 551 C CA . VAL A 1 76 ? -24.382 7.221 6.031 1.00 79.75 76 VAL A CA 1
ATOM 552 C C . VAL A 1 76 ? -25.205 7.209 7.311 1.00 79.75 76 VAL A C 1
ATOM 554 O O . VAL A 1 76 ? -25.337 6.183 7.976 1.00 79.75 76 VAL A O 1
ATOM 557 N N . THR A 1 77 ? -25.773 8.361 7.649 1.00 75.69 77 THR A N 1
ATOM 558 C CA . THR A 1 77 ? -26.670 8.527 8.794 1.00 75.69 77 THR A CA 1
ATOM 559 C C . THR A 1 77 ? -28.016 9.080 8.329 1.00 75.69 77 THR A C 1
ATOM 561 O O . THR A 1 77 ? -28.094 9.780 7.320 1.00 75.69 77 THR A O 1
ATOM 564 N N . GLY A 1 78 ? -29.086 8.725 9.044 1.00 69.94 78 GLY A N 1
ATOM 565 C CA . GLY A 1 78 ? -30.411 9.332 8.877 1.00 69.94 78 GLY A CA 1
ATOM 566 C C . GLY A 1 78 ? -30.590 10.617 9.694 1.00 69.94 78 GLY A C 1
ATOM 567 O O . GLY A 1 78 ? -31.666 11.212 9.664 1.00 69.94 78 GLY A O 1
ATOM 568 N N . GLU A 1 79 ? -29.570 11.016 10.452 1.00 70.75 79 GLU A N 1
ATOM 569 C CA . GLU A 1 79 ? -29.579 12.215 11.284 1.00 70.75 79 GLU A CA 1
ATOM 570 C C . GLU A 1 79 ? -29.249 13.468 10.459 1.00 70.75 79 GLU A C 1
ATOM 572 O O . GLU A 1 79 ? -28.513 13.420 9.476 1.00 70.75 79 GLU A O 1
ATOM 577 N N . VAL A 1 80 ? -29.823 14.608 10.857 1.00 66.81 80 VAL A N 1
ATOM 578 C CA . VAL A 1 80 ? -29.601 15.912 10.200 1.00 66.81 80 VAL A CA 1
ATOM 579 C C . VAL A 1 80 ? -28.253 16.523 10.607 1.00 66.81 80 VAL A C 1
ATOM 581 O O . VAL A 1 80 ? -27.716 17.368 9.894 1.00 66.81 80 VAL A O 1
ATOM 584 N N . GLU A 1 81 ? -27.694 16.087 11.736 1.00 59.12 81 GLU A N 1
ATOM 585 C CA . GLU A 1 81 ? -26.405 16.533 12.253 1.00 59.12 81 GLU A CA 1
ATOM 586 C C . GLU A 1 81 ? -25.347 15.458 11.981 1.00 59.12 81 GLU A C 1
ATOM 588 O O 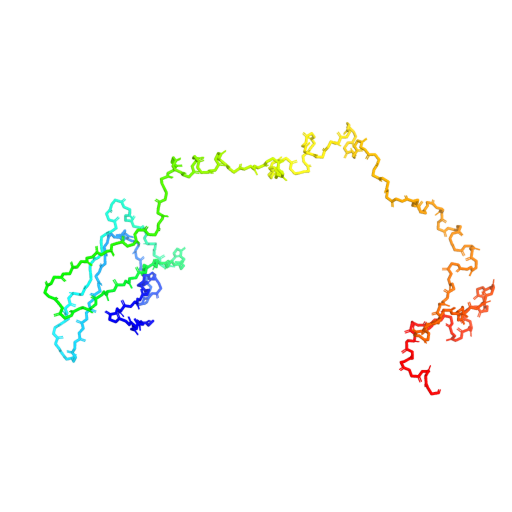. GLU A 1 81 ? -25.478 14.314 12.405 1.00 59.12 81 GLU A O 1
ATOM 593 N N . VAL A 1 82 ? -24.307 15.818 11.226 1.00 57.03 82 VAL A N 1
ATOM 594 C CA . VAL A 1 82 ? -23.205 14.914 10.881 1.00 57.03 82 VAL A CA 1
ATOM 595 C C . VAL A 1 82 ? -21.978 15.329 11.686 1.00 57.03 82 VAL A C 1
ATOM 597 O O . VAL A 1 82 ? -21.324 16.319 11.356 1.00 57.03 82 VAL A O 1
ATOM 600 N N . SER A 1 83 ? -21.639 14.568 12.729 1.00 59.59 83 SER A N 1
ATOM 601 C CA . SER A 1 83 ? -20.351 14.696 13.413 1.00 59.59 83 SER A CA 1
ATOM 602 C C . SER A 1 83 ? -19.297 13.885 12.660 1.00 59.59 83 SER A C 1
ATOM 604 O O . SER A 1 83 ? -19.221 12.661 12.778 1.00 59.59 83 SER A O 1
ATOM 606 N N . LEU A 1 84 ? -18.485 14.569 11.856 1.00 58.03 84 LEU A N 1
ATOM 607 C CA . LEU A 1 84 ? -17.302 13.977 11.238 1.00 58.03 84 LEU A CA 1
ATOM 608 C C . LEU A 1 84 ? -16.210 13.849 12.301 1.00 58.03 84 LEU A C 1
ATOM 610 O O . LEU A 1 84 ? -15.392 14.749 12.485 1.00 58.03 84 LEU A O 1
ATOM 614 N N . GLU A 1 85 ? -16.189 12.725 13.007 1.00 51.97 85 GLU A N 1
ATOM 615 C CA . GLU A 1 85 ? -14.988 12.331 13.729 1.00 51.97 85 GLU A CA 1
ATOM 616 C C . GLU A 1 85 ? -13.954 11.919 12.681 1.00 51.97 85 GLU A C 1
ATOM 618 O O . GLU A 1 85 ? -14.125 10.934 11.969 1.00 51.97 85 GLU A O 1
ATOM 623 N N . TYR A 1 86 ? -12.903 12.722 12.532 1.00 48.19 86 TYR A N 1
ATOM 624 C CA . TYR A 1 86 ? -11.695 12.326 11.823 1.00 48.19 86 TYR A CA 1
ATOM 625 C C . TYR A 1 86 ? -10.861 11.508 12.818 1.00 48.19 86 TYR A C 1
ATOM 627 O O . TYR A 1 86 ? -10.181 12.111 13.654 1.00 48.19 86 TYR A O 1
ATOM 635 N N . PRO A 1 87 ? -10.857 10.160 12.783 1.00 49.16 87 PRO A N 1
ATOM 636 C CA . PRO A 1 87 ? -9.795 9.415 13.429 1.00 49.16 87 PRO A CA 1
ATOM 637 C C . PRO A 1 87 ? -8.542 9.676 12.595 1.00 49.16 87 PRO A C 1
ATOM 639 O O . PRO A 1 87 ? -8.235 8.951 11.648 1.00 49.16 87 PRO A O 1
ATOM 642 N N . ALA A 1 88 ? -7.850 10.775 12.894 1.00 42.97 88 ALA A N 1
ATOM 643 C CA . ALA A 1 88 ? -6.513 11.038 12.403 1.00 42.97 88 ALA A CA 1
ATOM 644 C C . ALA A 1 88 ? -5.623 9.899 12.915 1.00 42.97 88 ALA A C 1
ATOM 646 O O . ALA A 1 88 ? -5.101 9.936 14.026 1.00 42.97 88 ALA A O 1
ATOM 647 N N . GLY A 1 89 ? -5.531 8.831 12.127 1.00 49.91 89 GLY A N 1
ATOM 648 C CA . GLY A 1 89 ? -4.669 7.691 12.381 1.00 49.91 89 GLY A CA 1
ATOM 649 C C . GLY A 1 89 ? -3.215 8.102 12.197 1.00 49.91 89 GLY A C 1
ATOM 650 O O . GLY A 1 89 ? -2.650 7.877 11.137 1.00 49.91 89 GLY A O 1
ATOM 651 N N . VAL A 1 90 ? -2.679 8.733 13.245 1.00 57.72 90 VAL A N 1
ATOM 652 C CA . VAL A 1 90 ? -1.269 8.887 13.632 1.00 57.72 90 VAL A CA 1
ATOM 653 C C . VAL A 1 90 ? -0.344 9.340 12.502 1.00 57.72 90 VAL A C 1
ATOM 655 O O . VAL A 1 90 ? 0.516 8.604 12.026 1.00 57.72 90 VAL A O 1
ATOM 658 N N . TRP A 1 91 ? -0.492 10.601 12.109 1.00 58.62 91 TRP A N 1
ATOM 659 C CA . TRP A 1 91 ? 0.604 11.320 11.472 1.00 58.62 91 TRP A CA 1
ATOM 660 C C . TRP A 1 91 ? 1.441 11.915 12.597 1.00 58.62 91 TRP A C 1
ATOM 662 O O . TRP A 1 91 ? 0.939 12.760 13.330 1.00 58.62 91 TRP A O 1
ATOM 672 N N . VAL A 1 92 ? 2.673 11.439 12.755 1.00 65.31 92 VAL A N 1
ATOM 673 C CA . VAL A 1 92 ? 3.676 12.133 13.566 1.00 65.31 92 VAL A CA 1
ATOM 674 C C . VAL A 1 92 ? 4.412 13.121 12.673 1.00 65.31 92 VAL A C 1
ATOM 676 O O . VAL A 1 92 ? 4.682 12.825 11.500 1.00 65.31 92 VAL A O 1
ATOM 679 N N . THR A 1 93 ? 4.723 14.303 13.192 1.00 75.81 93 THR A N 1
ATOM 680 C CA . THR A 1 93 ? 5.664 15.197 12.516 1.00 75.81 93 THR A CA 1
ATOM 681 C C . THR A 1 93 ? 7.074 14.595 12.537 1.00 75.81 93 THR A C 1
ATOM 683 O O . THR A 1 93 ? 7.343 13.609 13.229 1.00 75.81 93 THR A O 1
ATOM 686 N N . HIS A 1 94 ? 7.991 15.163 11.748 1.00 75.81 94 HIS A N 1
ATOM 687 C CA . HIS A 1 94 ? 9.390 14.727 11.765 1.00 75.81 94 HIS A CA 1
ATOM 688 C C . HIS A 1 94 ? 9.985 14.847 13.174 1.00 75.81 94 HIS A C 1
ATOM 690 O O . HIS A 1 94 ? 10.672 13.938 13.629 1.00 75.81 94 HIS A O 1
ATOM 696 N N . GLU A 1 95 ? 9.645 15.930 13.866 1.00 84.00 95 GLU A N 1
ATOM 697 C CA . GLU A 1 95 ? 10.091 16.238 15.219 1.00 84.00 95 GLU A CA 1
ATOM 698 C C . GLU A 1 95 ? 9.511 15.250 16.243 1.00 84.00 95 GLU A C 1
ATOM 700 O O . GLU A 1 95 ? 10.244 14.742 17.087 1.00 84.00 95 GLU A O 1
ATOM 705 N N . GLU A 1 96 ? 8.222 14.910 16.135 1.00 82.25 96 GLU A N 1
ATOM 706 C CA . GLU A 1 96 ? 7.575 13.925 17.017 1.00 82.25 96 GLU A CA 1
ATOM 707 C C . GLU A 1 96 ? 8.141 12.510 16.814 1.00 82.25 96 GLU A C 1
ATOM 709 O O . GLU A 1 96 ? 8.287 11.747 17.772 1.00 82.25 96 GLU A O 1
ATOM 714 N N . LEU A 1 97 ? 8.501 12.154 15.575 1.00 80.44 97 LEU A N 1
ATOM 715 C CA . LEU A 1 97 ? 9.185 10.896 15.287 1.00 80.44 97 LEU A CA 1
ATOM 716 C C . LEU A 1 97 ? 10.618 10.896 15.833 1.00 80.44 97 LEU A C 1
ATOM 718 O O . LEU A 1 97 ? 11.052 9.882 16.375 1.00 80.44 97 LEU A O 1
ATOM 722 N N . GLU A 1 98 ? 11.348 12.004 15.706 1.00 80.44 98 GLU A N 1
ATOM 723 C CA . GLU A 1 98 ? 12.711 12.137 16.231 1.00 80.44 98 GLU A CA 1
ATOM 724 C C . GLU A 1 98 ? 12.733 12.028 17.762 1.00 80.44 98 GLU A C 1
ATOM 726 O O . GLU A 1 98 ? 13.543 11.277 18.310 1.00 80.44 98 GLU A O 1
ATOM 731 N N . GLU A 1 99 ? 11.796 12.681 18.454 1.00 83.00 99 GLU A N 1
ATOM 732 C CA . GLU A 1 99 ? 11.639 12.570 19.908 1.00 83.00 99 GLU A CA 1
ATOM 733 C C . GLU A 1 99 ? 11.274 11.138 20.331 1.00 83.00 99 GLU A C 1
ATOM 735 O O . GLU A 1 99 ? 11.891 10.576 21.242 1.00 83.00 99 GLU A O 1
ATOM 740 N N . ALA A 1 100 ? 10.330 10.504 19.628 1.00 80.50 100 ALA A N 1
ATOM 741 C CA . ALA A 1 100 ? 9.960 9.117 19.893 1.00 80.50 100 ALA A CA 1
ATOM 742 C C . ALA A 1 100 ? 11.139 8.155 19.668 1.00 80.50 100 ALA A C 1
ATOM 744 O O . ALA A 1 100 ? 11.355 7.253 20.476 1.00 80.50 100 ALA A O 1
ATOM 745 N N . MET A 1 101 ? 11.928 8.358 18.608 1.00 78.44 101 MET A N 1
ATOM 746 C CA . MET A 1 101 ? 13.120 7.557 18.315 1.00 78.44 101 MET A CA 1
ATOM 747 C C . MET A 1 101 ? 14.246 7.782 19.327 1.00 78.44 101 MET A C 1
ATOM 749 O O . MET A 1 101 ? 14.941 6.825 19.668 1.00 78.44 101 MET A O 1
ATOM 753 N N . ALA A 1 102 ? 14.414 9.003 19.842 1.00 80.19 102 ALA A N 1
ATOM 754 C CA . ALA A 1 102 ? 15.393 9.311 20.884 1.00 80.19 102 ALA A CA 1
ATOM 755 C C . ALA A 1 102 ? 15.080 8.608 22.220 1.00 80.19 102 ALA A C 1
ATOM 757 O O . ALA A 1 102 ? 15.992 8.337 23.001 1.00 80.19 102 ALA A O 1
ATOM 758 N N . GLY A 1 103 ? 13.805 8.285 22.469 1.00 76.88 103 GLY A N 1
ATOM 759 C CA . GLY A 1 103 ? 13.356 7.519 23.635 1.00 76.88 103 GLY A CA 1
ATOM 760 C C . GLY A 1 103 ? 13.494 5.996 23.507 1.00 76.88 103 GLY A C 1
ATOM 761 O O . GLY A 1 103 ? 13.284 5.287 24.493 1.00 76.88 103 GLY A O 1
ATOM 762 N N . ILE A 1 104 ? 13.836 5.471 22.325 1.00 78.75 104 ILE A N 1
ATOM 763 C CA . ILE A 1 104 ? 14.043 4.032 22.124 1.00 78.75 104 ILE A CA 1
ATOM 764 C C . ILE A 1 104 ? 15.453 3.669 22.589 1.00 78.75 104 ILE A C 1
ATOM 766 O O . ILE A 1 104 ? 16.448 4.167 22.064 1.00 78.75 104 ILE A O 1
ATOM 770 N N . ASP A 1 105 ? 15.548 2.746 23.545 1.00 79.50 105 ASP A N 1
ATOM 771 C CA . ASP A 1 105 ? 16.832 2.180 23.946 1.00 79.50 105 ASP A CA 1
ATOM 772 C C . ASP A 1 105 ? 17.383 1.269 22.837 1.00 79.50 105 ASP A C 1
ATOM 774 O O . ASP A 1 105 ? 16.981 0.116 22.669 1.00 79.50 105 ASP A O 1
ATOM 778 N N . LEU A 1 106 ? 18.309 1.819 22.054 1.00 74.94 106 LEU A N 1
ATOM 779 C CA . LEU A 1 106 ? 19.000 1.120 20.972 1.00 74.94 106 LEU A CA 1
ATOM 780 C C . LEU A 1 106 ? 20.335 0.504 21.418 1.00 74.94 106 LEU A C 1
ATOM 782 O O . LEU A 1 106 ? 21.077 0.011 20.571 1.00 74.94 106 LEU A O 1
ATOM 786 N N . SER A 1 107 ? 20.656 0.501 22.718 1.00 71.81 107 SER A N 1
ATOM 787 C CA . SER A 1 107 ? 21.946 0.013 23.238 1.00 71.81 107 SER A CA 1
ATOM 788 C C . SER A 1 107 ? 22.235 -1.463 22.926 1.00 71.81 107 SER A C 1
ATOM 790 O O . SER A 1 107 ? 23.397 -1.862 22.863 1.00 71.81 107 SER A O 1
ATOM 792 N N . GLY A 1 108 ? 21.196 -2.268 22.676 1.00 69.62 108 GLY A N 1
ATOM 793 C CA . GLY A 1 108 ? 21.309 -3.670 22.256 1.00 69.62 108 GLY A CA 1
ATOM 794 C C . GLY A 1 108 ? 21.426 -3.894 20.742 1.00 69.62 108 GLY A C 1
ATOM 795 O O . GLY A 1 108 ? 21.598 -5.035 20.312 1.00 69.62 108 GLY A O 1
ATOM 796 N N . TYR A 1 109 ? 21.321 -2.843 19.923 1.00 73.06 109 TYR A N 1
ATOM 797 C CA . TYR A 1 109 ? 21.347 -2.945 18.465 1.00 73.06 109 TYR A CA 1
ATOM 798 C C . TYR A 1 109 ? 22.660 -2.427 17.880 1.00 73.06 109 TYR A C 1
ATOM 800 O O . TYR A 1 109 ? 23.166 -1.365 18.228 1.00 73.06 109 TYR A O 1
ATOM 808 N N . VAL A 1 110 ? 23.187 -3.179 16.918 1.00 72.94 110 VAL A N 1
ATOM 809 C CA . VAL A 1 110 ? 24.372 -2.813 16.139 1.00 72.94 110 VAL A CA 1
ATOM 810 C C . VAL A 1 110 ? 23.941 -2.015 14.917 1.00 72.94 110 VAL A C 1
ATOM 812 O O . VAL A 1 110 ? 23.128 -2.506 14.127 1.00 72.94 110 VAL A O 1
ATOM 815 N N . LYS A 1 111 ? 24.506 -0.820 14.705 1.00 73.38 111 LYS A N 1
ATOM 816 C CA . LYS A 1 111 ? 24.223 -0.069 13.475 1.00 73.38 111 LYS A CA 1
ATOM 817 C C . LYS A 1 111 ? 24.713 -0.862 12.271 1.00 73.38 111 LYS A C 1
ATOM 819 O O . LYS A 1 111 ? 25.774 -1.483 12.301 1.00 73.38 111 LYS A O 1
ATOM 824 N N . SER A 1 112 ? 23.978 -0.793 11.163 1.00 72.31 112 SER A N 1
ATOM 825 C CA . SER A 1 112 ? 24.355 -1.528 9.948 1.00 72.31 112 SER A CA 1
ATOM 826 C C . SER A 1 112 ? 25.738 -1.133 9.415 1.00 72.31 112 SER A C 1
ATOM 828 O O . SER A 1 112 ? 26.407 -1.964 8.812 1.00 72.31 112 SER A O 1
ATOM 830 N N . SER A 1 113 ? 26.183 0.102 9.663 1.00 71.19 113 SER A N 1
ATOM 831 C CA . SER A 1 113 ? 27.524 0.594 9.322 1.00 71.19 113 SER A CA 1
ATOM 832 C C . SER A 1 113 ? 28.644 0.003 10.188 1.00 71.19 113 SER A C 1
ATOM 834 O O . SER A 1 113 ? 29.809 0.092 9.822 1.00 71.19 113 SER A O 1
ATOM 836 N N . GLU A 1 114 ? 28.305 -0.576 11.338 1.00 69.50 114 GLU A N 1
ATOM 837 C CA . GLU A 1 114 ? 29.248 -1.113 12.329 1.00 69.50 114 GLU A CA 1
ATOM 838 C C . GLU A 1 114 ? 29.295 -2.650 12.300 1.00 69.50 114 GLU A C 1
ATOM 840 O O . GLU A 1 114 ? 30.167 -3.269 12.916 1.00 69.50 114 GLU A O 1
ATOM 845 N N . LYS A 1 115 ? 28.374 -3.293 11.568 1.00 67.06 115 LYS A N 1
ATOM 846 C CA . LYS A 1 115 ? 28.312 -4.750 11.433 1.00 67.06 115 LYS A CA 1
ATOM 847 C C . LYS A 1 115 ? 29.437 -5.251 10.525 1.00 67.06 115 LYS A C 1
ATOM 849 O O . LYS A 1 115 ? 29.413 -5.027 9.321 1.00 67.06 115 LYS A O 1
ATOM 854 N N . GLY A 1 116 ? 30.400 -5.972 11.100 1.00 63.62 116 GLY A N 1
ATOM 855 C CA . GLY A 1 116 ? 31.513 -6.572 10.351 1.00 63.62 116 GLY A CA 1
ATOM 856 C C . GLY A 1 116 ? 32.556 -5.569 9.844 1.00 63.62 116 GLY A C 1
ATOM 857 O O . GLY A 1 116 ? 33.442 -5.954 9.085 1.00 63.62 116 GLY A O 1
ATOM 858 N N . ALA A 1 117 ? 32.471 -4.301 10.258 1.00 64.00 117 ALA A N 1
ATOM 859 C CA . ALA A 1 117 ? 33.498 -3.308 9.981 1.00 64.00 117 ALA A CA 1
ATOM 860 C C . ALA A 1 117 ? 34.703 -3.508 10.925 1.00 64.00 117 ALA A C 1
ATOM 862 O O . ALA A 1 117 ? 34.500 -3.777 12.115 1.00 64.00 117 ALA A O 1
ATOM 863 N N . PRO A 1 118 ? 35.951 -3.340 10.447 1.00 56.72 118 PRO A N 1
ATOM 864 C CA . PRO A 1 118 ? 37.117 -3.253 11.322 1.00 56.72 118 PRO A CA 1
ATOM 865 C C . PRO A 1 118 ? 36.911 -2.136 12.358 1.00 56.72 118 PRO A C 1
ATOM 867 O O . PRO A 1 118 ? 36.629 -1.000 11.979 1.00 56.72 118 PRO A O 1
ATOM 870 N N . ASN A 1 119 ? 37.054 -2.450 13.651 1.00 58.44 119 ASN A N 1
ATOM 871 C CA . ASN A 1 119 ? 36.750 -1.563 14.792 1.00 58.44 119 ASN A CA 1
ATOM 872 C C . ASN A 1 119 ? 35.252 -1.244 15.026 1.00 58.44 119 ASN A C 1
ATOM 874 O O . ASN A 1 119 ? 34.941 -0.272 15.712 1.00 58.44 119 ASN A O 1
ATOM 878 N N . GLY A 1 120 ? 34.330 -2.037 14.467 1.00 64.81 120 GLY A N 1
ATOM 879 C CA . GLY A 1 120 ? 32.912 -2.038 14.850 1.00 64.81 120 GLY A CA 1
ATOM 880 C C . GLY A 1 120 ? 32.659 -2.769 16.179 1.00 64.81 120 GLY A C 1
ATOM 881 O O . GLY A 1 120 ? 33.531 -2.867 17.035 1.00 64.81 120 GLY A O 1
ATOM 882 N N . VAL A 1 121 ? 31.461 -3.330 16.361 1.00 61.66 121 VAL A N 1
ATOM 883 C CA . VAL A 1 121 ? 31.046 -4.002 17.623 1.00 61.66 121 VAL A CA 1
ATOM 884 C C . VAL A 1 121 ? 31.664 -5.391 17.806 1.00 61.66 121 VAL A C 1
ATOM 886 O O . VAL A 1 121 ? 31.666 -5.936 18.906 1.00 61.66 121 VAL A O 1
ATOM 889 N N . ALA A 1 122 ? 32.216 -5.961 16.734 1.00 61.22 122 ALA A N 1
ATOM 890 C CA . ALA A 1 122 ? 33.167 -7.054 16.835 1.00 61.22 122 ALA A CA 1
ATOM 891 C C . ALA A 1 122 ? 34.556 -6.435 17.012 1.00 61.22 122 ALA A C 1
ATOM 893 O O . ALA A 1 122 ? 35.113 -5.876 16.066 1.00 61.22 122 ALA A O 1
ATOM 894 N N . THR A 1 123 ? 35.118 -6.520 18.217 1.00 60.75 123 THR A N 1
ATOM 895 C CA . THR A 1 123 ? 36.513 -6.143 18.444 1.00 60.75 123 THR A CA 1
ATOM 896 C C . THR A 1 123 ? 37.392 -7.126 17.668 1.00 60.75 123 THR A C 1
ATOM 898 O O . THR A 1 123 ? 37.562 -8.277 18.080 1.00 60.75 123 THR A O 1
ATOM 901 N N . LEU A 1 124 ? 37.892 -6.690 16.509 1.00 62.44 124 LEU A N 1
ATOM 902 C CA . LEU A 1 124 ? 38.851 -7.424 15.686 1.00 62.44 124 LEU A CA 1
ATOM 903 C C . LEU A 1 124 ? 40.275 -6.922 15.973 1.00 62.44 124 LEU A C 1
ATOM 905 O O . LEU A 1 124 ? 40.480 -5.732 16.210 1.00 62.44 124 LEU A O 1
ATOM 909 N N . GLY A 1 125 ? 41.254 -7.823 15.977 1.00 63.94 125 GLY A N 1
ATOM 910 C CA . GLY A 1 125 ? 42.672 -7.512 16.093 1.00 63.94 125 GLY A CA 1
ATOM 911 C C . GLY A 1 125 ? 43.195 -6.818 14.836 1.00 63.94 125 GLY A C 1
ATOM 912 O O . GLY A 1 125 ? 42.519 -6.751 13.809 1.00 63.94 125 GLY A O 1
ATOM 913 N N . GLN A 1 126 ? 44.432 -6.316 14.891 1.00 64.12 126 GLN A N 1
ATOM 914 C CA . GLN A 1 126 ? 45.096 -5.686 13.736 1.00 64.12 126 GLN A CA 1
ATOM 915 C C . GLN A 1 126 ? 45.235 -6.616 12.517 1.00 64.12 126 GLN A C 1
ATOM 917 O O . GLN A 1 126 ? 45.444 -6.138 11.406 1.00 64.12 126 GLN A O 1
ATOM 922 N N . ASP A 1 127 ? 45.102 -7.926 12.717 1.00 70.56 127 ASP A N 1
ATOM 923 C CA . ASP A 1 127 ? 45.110 -8.968 11.690 1.00 70.56 127 ASP A CA 1
ATOM 924 C C . ASP A 1 127 ? 43.707 -9.317 11.145 1.00 70.56 127 ASP A C 1
ATOM 926 O O . ASP A 1 127 ? 43.581 -10.198 10.294 1.00 70.56 127 ASP A O 1
ATOM 930 N N . GLY A 1 128 ? 42.652 -8.640 11.615 1.00 59.56 128 GLY A N 1
ATOM 931 C CA . GLY A 1 128 ? 41.269 -8.850 11.181 1.00 59.56 128 GLY A CA 1
ATOM 932 C C . GLY A 1 128 ? 40.562 -10.050 11.820 1.00 59.56 128 GLY A C 1
ATOM 933 O O . GLY A 1 128 ? 39.466 -10.398 11.378 1.00 59.56 128 GLY A O 1
ATOM 934 N N . LYS A 1 129 ? 41.147 -10.685 12.844 1.00 65.19 129 LYS A N 1
ATOM 935 C CA . LYS A 1 129 ? 40.533 -11.800 13.594 1.00 65.19 129 LYS A CA 1
ATOM 936 C C . LYS A 1 129 ? 39.875 -11.318 14.884 1.00 65.19 129 LYS A C 1
ATOM 938 O O . LYS A 1 129 ? 40.154 -10.218 15.331 1.00 65.19 129 LYS A O 1
ATOM 943 N N . LEU A 1 130 ? 39.001 -12.112 15.502 1.00 64.12 130 LEU A N 1
ATOM 944 C CA . LEU A 1 130 ? 38.404 -11.770 16.804 1.00 64.12 130 LEU A CA 1
ATOM 945 C C . LEU A 1 130 ? 39.495 -11.621 17.883 1.00 64.12 130 LEU A C 1
ATOM 947 O O . LEU A 1 130 ? 40.411 -12.434 17.941 1.00 64.12 130 LEU A O 1
ATOM 951 N N . VAL A 1 131 ? 39.402 -10.584 18.729 1.00 64.88 131 VAL A N 1
ATOM 952 C CA . VAL A 1 131 ? 40.372 -10.337 19.824 1.00 64.88 131 VAL A CA 1
ATOM 953 C C . VAL A 1 131 ? 40.170 -11.290 21.006 1.00 64.88 131 VAL A C 1
ATOM 955 O O . VAL A 1 131 ? 41.104 -11.529 21.767 1.00 64.88 131 VAL A O 1
ATOM 958 N N . GLN A 1 132 ? 38.965 -11.845 21.162 1.00 63.16 132 GLN A N 1
ATOM 959 C CA . GLN A 1 132 ? 38.722 -12.931 22.105 1.00 63.16 132 GLN A CA 1
ATOM 960 C C . GLN A 1 132 ? 38.840 -14.271 21.384 1.00 63.16 132 GLN A C 1
ATOM 962 O O . GLN A 1 132 ? 38.280 -14.445 20.298 1.00 63.16 132 GLN A O 1
ATOM 967 N N . ASP A 1 133 ? 39.519 -15.216 22.024 1.00 60.09 133 ASP A N 1
ATOM 968 C CA . ASP A 1 133 ? 39.444 -16.617 21.642 1.00 60.09 133 ASP A CA 1
ATOM 969 C C . ASP A 1 133 ? 38.017 -17.080 21.963 1.00 60.09 133 ASP A C 1
ATOM 971 O O . ASP A 1 133 ? 37.614 -17.158 23.126 1.00 60.09 133 ASP A O 1
ATOM 975 N N . VAL A 1 134 ? 37.190 -17.260 20.934 1.00 60.72 134 VAL A N 1
ATOM 976 C CA . VAL A 1 134 ? 35.900 -17.923 21.116 1.00 60.72 134 VAL A CA 1
ATOM 977 C C . VAL A 1 134 ? 36.251 -19.390 21.262 1.00 60.72 134 VAL A C 1
ATOM 979 O O . VAL A 1 134 ? 36.603 -20.018 20.268 1.00 60.72 134 VAL A O 1
ATOM 982 N N . ASP A 1 135 ? 36.202 -19.909 22.489 1.00 60.53 135 ASP A N 1
ATOM 983 C CA . ASP A 1 135 ? 36.366 -21.338 22.751 1.00 60.53 135 ASP A CA 1
ATOM 984 C C . ASP A 1 135 ? 35.275 -22.093 21.980 1.00 60.53 135 ASP A C 1
ATOM 986 O O . ASP A 1 135 ? 34.139 -22.248 22.429 1.00 60.53 135 ASP A O 1
ATOM 990 N N . GLY A 1 136 ? 35.608 -22.506 20.758 1.00 58.19 136 GLY A N 1
ATOM 991 C CA . GLY A 1 136 ? 34.758 -23.319 19.902 1.00 58.19 136 GLY A CA 1
ATOM 992 C C . GLY A 1 136 ? 34.682 -24.768 20.385 1.00 58.19 136 GLY A C 1
ATOM 993 O O . GLY A 1 136 ? 34.215 -25.620 19.628 1.00 58.19 136 GLY A O 1
ATOM 994 N N . GLY A 1 137 ? 35.155 -25.057 21.599 1.00 59.50 137 GLY A N 1
ATOM 995 C CA . GLY A 1 137 ? 35.453 -26.388 22.092 1.00 59.50 137 GLY A CA 1
ATOM 996 C C . GLY A 1 137 ? 36.846 -26.842 21.662 1.00 59.50 137 GLY A C 1
ATOM 997 O O . GLY A 1 137 ? 37.582 -26.148 20.964 1.00 59.50 137 GLY A O 1
ATOM 998 N N . ASN A 1 138 ? 37.210 -28.059 22.055 1.00 61.88 138 ASN A N 1
ATOM 999 C CA . ASN A 1 138 ? 38.451 -28.686 21.621 1.00 61.88 138 ASN A CA 1
ATOM 1000 C C . ASN A 1 138 ? 38.280 -29.163 20.169 1.00 61.88 138 ASN A C 1
ATOM 1002 O O . ASN A 1 138 ? 37.721 -30.235 19.935 1.00 61.88 138 ASN A O 1
ATOM 1006 N N . TRP A 1 139 ? 38.683 -28.342 19.197 1.00 62.84 139 TRP A N 1
ATOM 1007 C CA . TRP A 1 139 ? 38.601 -28.711 17.783 1.00 62.84 139 TRP A CA 1
ATOM 1008 C C . TRP A 1 139 ? 39.608 -29.824 17.525 1.00 62.84 139 TRP A C 1
ATOM 1010 O O . TRP A 1 139 ? 40.772 -29.710 17.903 1.00 62.84 139 TRP A O 1
ATOM 1020 N N . ASP A 1 140 ? 39.147 -30.909 16.912 1.00 64.38 140 ASP A N 1
ATOM 1021 C CA . ASP A 1 140 ? 40.037 -31.950 16.424 1.00 64.38 140 ASP A CA 1
ATOM 1022 C C . ASP A 1 140 ? 40.912 -31.357 15.312 1.00 64.38 140 ASP A C 1
ATOM 1024 O O . ASP A 1 140 ? 40.422 -30.958 14.252 1.00 64.38 140 ASP A O 1
ATOM 1028 N N . THR A 1 141 ? 42.201 -31.213 15.604 1.00 66.62 141 THR A N 1
ATOM 1029 C CA . THR A 1 141 ? 43.210 -30.679 14.684 1.00 66.62 141 THR A CA 1
ATOM 1030 C C . THR A 1 141 ? 44.169 -31.758 14.194 1.00 66.62 141 THR A C 1
ATOM 1032 O O . THR A 1 141 ? 45.196 -31.422 13.593 1.00 66.62 141 THR A O 1
ATOM 1035 N N . ASP A 1 142 ? 43.889 -33.032 14.474 1.00 74.38 142 ASP A N 1
ATOM 1036 C CA . ASP A 1 142 ? 44.764 -34.108 14.040 1.00 74.38 142 ASP A CA 1
ATOM 1037 C C . ASP A 1 142 ? 44.757 -34.217 12.503 1.00 74.38 142 ASP A C 1
ATOM 1039 O O . ASP A 1 142 ? 43.730 -34.007 11.846 1.00 74.38 142 ASP A O 1
ATOM 1043 N N . PRO A 1 143 ? 45.909 -34.526 11.878 1.00 74.69 143 PRO A N 1
ATOM 1044 C CA . PRO A 1 143 ? 45.969 -34.754 10.443 1.00 74.69 143 PRO A CA 1
ATOM 1045 C C . PRO A 1 143 ? 44.973 -35.833 10.006 1.00 74.69 143 PRO A C 1
ATOM 1047 O O . PRO A 1 143 ? 44.789 -36.837 10.690 1.00 74.69 143 PRO A O 1
ATOM 1050 N N . VAL A 1 144 ? 44.406 -35.682 8.805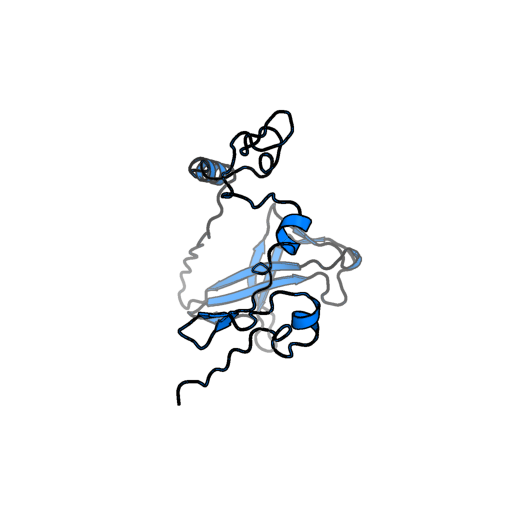 1.00 66.38 144 VAL A N 1
ATOM 1051 C CA . VAL A 1 144 ? 43.463 -36.654 8.211 1.00 66.38 144 VAL A CA 1
ATOM 1052 C C . VAL A 1 144 ? 44.022 -38.086 8.220 1.00 66.38 144 VAL A C 1
ATOM 1054 O O . VAL A 1 144 ? 43.273 -39.047 8.357 1.00 66.38 144 VAL A O 1
ATOM 1057 N N . GLU A 1 145 ? 45.343 -38.239 8.114 1.00 69.81 145 GLU A N 1
ATOM 1058 C CA . GLU A 1 145 ? 46.037 -39.528 8.185 1.00 69.81 145 GLU A CA 1
ATOM 1059 C C . GLU A 1 145 ? 45.912 -40.203 9.564 1.00 69.81 145 GLU A C 1
ATOM 1061 O O . GLU A 1 145 ? 45.721 -41.415 9.636 1.00 69.81 145 GLU A O 1
ATOM 1066 N N . THR A 1 146 ? 45.924 -39.426 10.650 1.00 68.00 146 THR A N 1
ATOM 1067 C CA . THR A 1 146 ? 45.674 -39.906 12.018 1.00 68.00 146 THR A CA 1
ATOM 1068 C C . THR A 1 146 ? 44.219 -40.347 12.185 1.00 68.00 146 THR A C 1
ATOM 1070 O O . THR A 1 146 ? 43.955 -41.401 12.762 1.00 68.00 146 THR A O 1
ATOM 1073 N N . HIS A 1 147 ? 43.279 -39.590 11.611 1.00 61.53 147 HIS A N 1
ATOM 1074 C CA . HIS A 1 147 ? 41.848 -39.896 11.661 1.00 61.53 147 HIS A CA 1
ATOM 1075 C C . HIS A 1 147 ? 41.506 -41.169 10.858 1.00 61.53 147 HIS A C 1
ATOM 1077 O O . HIS A 1 147 ? 40.751 -42.019 11.323 1.00 61.53 147 HIS A O 1
ATOM 1083 N N . ASN A 1 148 ? 42.138 -41.358 9.695 1.00 61.94 148 ASN A N 1
ATOM 1084 C CA . ASN A 1 148 ? 41.971 -42.545 8.846 1.00 61.94 148 ASN A CA 1
ATOM 1085 C C . ASN A 1 148 ? 42.757 -43.778 9.337 1.00 61.94 148 ASN A C 1
ATOM 1087 O O . ASN A 1 148 ? 42.497 -44.891 8.885 1.00 61.94 148 ASN A O 1
ATOM 1091 N N . GLY A 1 149 ? 43.739 -43.597 10.227 1.00 60.84 149 GLY A N 1
ATOM 1092 C CA . GLY A 1 149 ? 44.543 -44.681 10.802 1.00 60.84 149 GLY A CA 1
ATOM 1093 C C . GLY A 1 149 ? 43.912 -45.348 12.029 1.00 60.84 149 GLY A C 1
ATOM 1094 O O . GLY A 1 149 ? 44.333 -46.437 12.425 1.00 60.84 149 GLY A O 1
ATOM 1095 N N . ALA A 1 150 ? 42.901 -44.723 12.637 1.00 60.94 150 ALA A N 1
ATOM 1096 C CA . ALA A 1 150 ? 42.189 -45.267 13.785 1.00 60.94 150 ALA A CA 1
ATOM 1097 C C . ALA A 1 150 ? 41.002 -46.126 13.322 1.00 60.94 150 ALA A C 1
ATOM 1099 O O . ALA A 1 150 ? 39.988 -45.604 12.867 1.00 60.94 150 ALA A O 1
ATOM 1100 N N . ALA A 1 151 ? 41.092 -47.450 13.497 1.00 56.56 151 ALA A N 1
ATOM 1101 C CA . ALA A 1 151 ? 40.064 -48.413 13.066 1.00 56.56 151 ALA A CA 1
ATOM 1102 C C . ALA A 1 151 ? 38.637 -48.091 13.565 1.00 56.56 151 ALA A C 1
ATOM 1104 O O . ALA A 1 151 ? 37.657 -48.472 12.936 1.00 56.56 151 ALA A O 1
ATOM 1105 N N . LEU A 1 152 ? 38.507 -47.356 14.675 1.00 55.69 152 LEU A N 1
ATOM 1106 C CA . LEU A 1 152 ? 37.216 -46.982 15.251 1.00 55.69 152 LEU A CA 1
ATOM 1107 C C . LEU A 1 152 ? 36.555 -45.764 14.584 1.00 55.69 152 LEU A C 1
ATOM 1109 O O . LEU A 1 152 ? 35.349 -45.585 14.762 1.00 55.69 152 LEU A O 1
ATOM 1113 N N . ALA A 1 153 ? 37.290 -44.960 13.807 1.00 56.81 153 ALA A N 1
ATOM 1114 C CA . ALA A 1 153 ? 36.778 -43.730 13.191 1.00 56.81 153 ALA A CA 1
ATOM 1115 C C . ALA A 1 153 ? 35.693 -43.980 12.123 1.00 56.81 153 ALA A C 1
ATOM 1117 O O . ALA A 1 153 ? 34.924 -43.078 11.802 1.00 56.81 153 ALA A O 1
ATOM 1118 N N . HIS A 1 154 ? 35.588 -45.217 11.623 1.00 54.06 154 HIS A N 1
ATOM 1119 C CA . HIS A 1 154 ? 34.593 -45.651 10.634 1.00 54.06 154 HIS A CA 1
ATOM 1120 C C . HIS A 1 154 ? 33.601 -46.684 11.198 1.00 54.06 154 HIS A C 1
ATOM 1122 O O . HIS A 1 154 ? 32.954 -47.408 10.442 1.00 54.06 154 HIS A O 1
ATOM 1128 N N . THR A 1 155 ? 33.473 -46.779 12.526 1.00 55.94 155 THR A N 1
ATOM 1129 C CA . THR A 1 155 ? 32.526 -47.715 13.149 1.00 55.94 155 THR A CA 1
ATOM 1130 C C . THR A 1 155 ? 31.092 -47.263 12.875 1.00 55.94 155 THR A C 1
ATOM 1132 O O . THR A 1 155 ? 30.627 -46.269 13.435 1.00 55.94 155 THR A O 1
ATOM 1135 N N . ASN A 1 156 ? 30.355 -48.013 12.057 1.00 60.38 156 ASN A N 1
ATOM 1136 C CA . ASN A 1 156 ? 28.920 -47.789 11.897 1.00 60.38 156 ASN A CA 1
ATOM 1137 C C . ASN A 1 156 ? 28.171 -48.228 13.161 1.00 60.38 156 ASN A C 1
ATOM 1139 O O . ASN A 1 156 ? 28.412 -49.308 13.708 1.00 60.38 156 ASN A O 1
ATOM 1143 N N . LEU A 1 157 ? 27.222 -47.409 13.609 1.00 59.59 157 LEU A N 1
ATOM 1144 C CA . LEU A 1 157 ? 26.373 -47.697 14.763 1.00 59.59 157 LEU A CA 1
ATOM 1145 C C . LEU A 1 157 ? 25.023 -48.241 14.290 1.00 59.59 157 LEU A C 1
ATOM 1147 O O . LEU A 1 157 ? 24.367 -47.628 13.445 1.00 59.59 157 LEU A O 1
ATOM 1151 N N . ARG A 1 158 ? 24.574 -49.368 14.855 1.00 56.72 158 ARG A N 1
ATOM 1152 C CA . ARG A 1 158 ? 23.179 -49.811 14.722 1.00 56.72 158 ARG A CA 1
ATOM 1153 C C . ARG A 1 158 ? 22.380 -49.210 15.872 1.00 56.72 158 ARG A C 1
ATOM 1155 O O . ARG A 1 158 ? 22.778 -49.337 17.029 1.00 56.72 158 ARG A O 1
ATOM 1162 N N . VAL A 1 159 ? 21.273 -48.554 15.536 1.00 58.06 159 VAL A N 1
ATOM 1163 C CA . VAL A 1 159 ? 20.357 -47.932 16.498 1.00 58.06 159 VAL A CA 1
ATOM 1164 C C . VAL A 1 159 ? 19.019 -48.658 16.407 1.00 58.06 159 VAL A C 1
ATOM 1166 O O . VAL A 1 159 ? 18.329 -48.532 15.398 1.00 58.06 159 VAL A O 1
ATOM 1169 N N . ASP A 1 160 ? 18.650 -49.414 17.441 1.00 53.16 160 ASP A N 1
ATOM 1170 C CA . ASP A 1 160 ? 17.378 -50.154 17.542 1.00 53.16 160 ASP A CA 1
ATOM 1171 C C . ASP A 1 160 ? 16.384 -49.456 18.485 1.00 53.16 160 ASP A C 1
ATOM 1173 O O . ASP A 1 160 ? 15.695 -50.052 19.310 1.00 53.16 160 ASP A O 1
ATOM 1177 N N . GLY A 1 161 ? 16.323 -48.130 18.368 1.00 57.41 161 GLY A N 1
ATOM 1178 C CA . GLY A 1 161 ? 15.358 -47.289 19.071 1.00 57.41 161 GLY A CA 1
ATOM 1179 C C . GLY A 1 161 ? 15.660 -47.034 20.548 1.00 57.41 161 GLY A C 1
ATOM 1180 O O . GLY A 1 161 ? 15.168 -46.036 21.069 1.00 57.41 161 GLY A O 1
ATOM 1181 N N . ASN A 1 162 ? 16.481 -47.849 21.225 1.00 50.06 162 ASN A N 1
ATOM 1182 C CA . ASN A 1 162 ? 16.859 -47.564 22.617 1.00 50.06 162 ASN A CA 1
ATOM 1183 C C . ASN A 1 162 ? 18.248 -48.072 23.050 1.00 50.06 162 ASN A C 1
ATOM 1185 O O . ASN A 1 162 ? 18.594 -47.979 24.230 1.00 50.06 162 ASN A O 1
ATOM 1189 N N . SER A 1 163 ? 19.060 -48.622 22.147 1.00 54.41 163 SER A N 1
ATOM 1190 C CA . SER A 1 163 ? 20.458 -48.976 22.415 1.00 54.41 163 SER A CA 1
ATOM 1191 C C . SER A 1 163 ? 21.338 -48.725 21.188 1.00 54.41 163 SER A C 1
ATOM 1193 O O . SER A 1 163 ? 20.859 -48.639 20.057 1.00 54.41 163 SER A O 1
ATOM 1195 N N . VAL A 1 164 ? 22.639 -48.539 21.429 1.00 59.59 164 VAL A N 1
ATOM 1196 C CA . VAL A 1 164 ? 23.657 -48.375 20.382 1.00 59.59 164 VAL A CA 1
ATOM 1197 C C . VAL A 1 164 ? 24.655 -49.522 20.481 1.00 59.59 164 VAL A C 1
ATOM 1199 O O . VAL A 1 164 ? 25.265 -49.733 21.528 1.00 59.59 164 VAL A O 1
ATOM 1202 N N . ALA A 1 165 ? 24.815 -50.275 19.396 1.00 59.94 165 ALA A N 1
ATOM 1203 C CA . ALA A 1 165 ? 25.827 -51.321 19.286 1.00 59.94 165 ALA A CA 1
ATOM 1204 C C . ALA A 1 165 ? 26.645 -51.117 18.006 1.00 59.94 165 ALA A C 1
ATOM 1206 O O . ALA A 1 165 ? 26.109 -50.692 16.978 1.00 59.94 165 ALA A O 1
ATOM 1207 N N . ALA A 1 166 ? 27.945 -51.413 18.070 1.00 61.06 166 ALA A N 1
ATOM 1208 C CA . ALA A 1 166 ? 28.810 -51.385 16.895 1.00 61.06 166 ALA A CA 1
ATOM 1209 C C . ALA A 1 166 ? 28.309 -52.418 15.873 1.00 61.06 166 ALA A C 1
ATOM 1211 O O . ALA A 1 166 ? 28.199 -53.604 16.186 1.00 61.06 166 ALA A O 1
ATOM 1212 N N . ALA A 1 167 ? 27.957 -51.951 14.676 1.00 61.88 167 ALA A N 1
ATOM 1213 C CA . ALA A 1 167 ? 27.412 -52.780 13.602 1.00 61.88 167 ALA A CA 1
ATOM 1214 C C . ALA A 1 167 ? 28.513 -53.374 12.715 1.00 61.88 167 ALA A C 1
ATOM 1216 O O . ALA A 1 167 ? 28.341 -54.455 12.154 1.00 61.88 167 ALA A O 1
ATOM 1217 N N . ASP A 1 168 ? 29.635 -52.663 12.602 1.00 63.34 168 ASP A N 1
ATOM 1218 C CA . ASP A 1 168 ? 30.841 -53.114 11.920 1.00 63.34 168 ASP A CA 1
ATOM 1219 C C . ASP A 1 168 ? 32.013 -53.112 12.909 1.00 63.34 168 ASP A C 1
ATOM 1221 O O . ASP A 1 168 ? 32.320 -52.086 13.510 1.00 63.34 168 ASP A O 1
ATOM 1225 N N . GLY A 1 169 ? 32.627 -54.279 13.105 1.00 63.50 169 GLY A N 1
ATOM 1226 C CA . GLY A 1 169 ? 33.802 -54.477 13.959 1.00 63.50 169 GLY A CA 1
ATOM 1227 C C . GLY A 1 169 ? 35.052 -54.861 13.167 1.00 63.50 169 GLY A C 1
ATOM 1228 O O . GLY A 1 169 ? 35.970 -55.445 13.742 1.00 63.50 169 GLY A O 1
ATOM 1229 N N . SER A 1 170 ? 35.060 -54.616 11.853 1.00 70.62 170 SER A N 1
ATOM 1230 C CA . SER A 1 170 ? 36.195 -54.931 10.981 1.00 70.62 170 SER A CA 1
ATOM 1231 C C . SER A 1 170 ? 37.446 -54.188 11.446 1.00 70.62 170 SER A C 1
ATOM 1233 O O . SER A 1 170 ? 37.394 -53.006 11.779 1.00 70.62 170 SER A O 1
ATOM 1235 N N . THR A 1 171 ? 38.583 -54.881 11.467 1.00 65.88 171 THR A N 1
ATOM 1236 C CA . THR A 1 171 ? 39.850 -54.299 11.950 1.00 65.88 171 THR A CA 1
ATOM 1237 C C . THR A 1 171 ? 40.808 -53.954 10.816 1.00 65.88 171 THR A C 1
ATOM 1239 O O . THR A 1 171 ? 41.828 -53.303 11.040 1.00 65.88 171 THR A O 1
ATOM 1242 N N . THR A 1 172 ? 40.470 -54.363 9.590 1.00 68.06 172 THR A N 1
ATOM 1243 C CA . THR A 1 172 ? 41.260 -54.127 8.380 1.00 68.06 172 THR A CA 1
ATOM 1244 C C . THR A 1 172 ? 40.382 -53.662 7.213 1.00 68.06 172 THR A C 1
ATOM 1246 O O . THR A 1 172 ? 39.178 -53.917 7.170 1.00 68.06 172 THR A O 1
ATOM 1249 N N . LEU A 1 173 ? 40.998 -52.984 6.238 1.00 64.31 173 LEU A N 1
ATOM 1250 C CA . LEU A 1 173 ? 40.311 -52.440 5.062 1.00 64.31 173 LEU A CA 1
ATOM 1251 C C . LEU A 1 173 ? 39.743 -53.538 4.148 1.00 64.31 173 LEU A C 1
ATOM 1253 O O . LEU A 1 173 ? 38.648 -53.387 3.614 1.00 64.31 173 LEU A O 1
ATOM 1257 N N . GLU A 1 174 ? 40.459 -54.651 3.984 1.00 75.44 174 GLU A N 1
ATOM 1258 C CA . GLU A 1 174 ? 39.993 -55.776 3.164 1.00 75.44 174 GLU A CA 1
ATOM 1259 C C . GLU A 1 174 ? 38.784 -56.478 3.788 1.00 75.44 174 GLU A C 1
ATOM 1261 O O . GLU A 1 174 ? 37.852 -56.815 3.061 1.00 75.44 174 GLU A O 1
ATOM 1266 N N . GLU A 1 175 ? 38.744 -56.620 5.120 1.00 72.38 175 GLU A N 1
ATOM 1267 C CA . GLU A 1 175 ? 37.557 -57.103 5.844 1.00 72.38 175 GLU A CA 1
ATOM 1268 C C . GLU A 1 175 ? 36.374 -56.140 5.685 1.00 72.38 175 GLU A C 1
ATOM 1270 O O . GLU A 1 175 ? 35.257 -56.577 5.408 1.00 72.38 175 GLU A O 1
ATOM 1275 N N . HIS A 1 176 ? 36.629 -54.833 5.787 1.00 67.94 176 HIS A N 1
ATOM 1276 C CA . HIS A 1 176 ? 35.607 -53.796 5.649 1.00 67.94 176 HIS A CA 1
ATOM 1277 C C . HI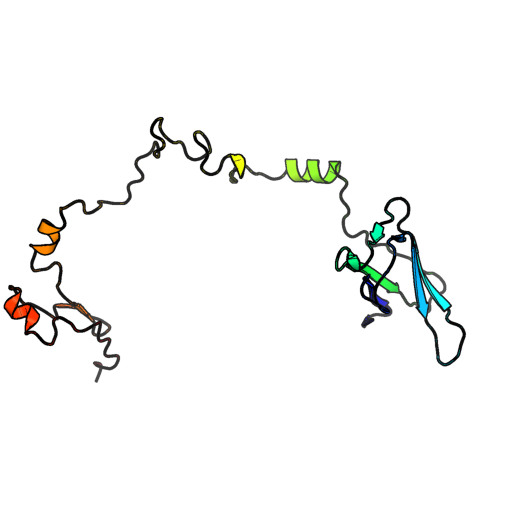S A 1 176 ? 34.983 -53.781 4.243 1.00 67.94 176 HIS A C 1
ATOM 1279 O O . HIS A 1 176 ? 33.762 -53.774 4.109 1.00 67.94 176 HIS A O 1
ATOM 1285 N N . MET A 1 177 ? 35.794 -53.868 3.181 1.00 69.00 177 MET A N 1
ATOM 1286 C CA . MET A 1 177 ? 35.315 -53.807 1.790 1.00 69.00 177 MET A CA 1
ATOM 1287 C C . MET A 1 177 ? 34.445 -55.001 1.367 1.00 69.00 177 MET A C 1
ATOM 1289 O O . MET A 1 177 ? 33.656 -54.878 0.428 1.00 69.00 177 MET A O 1
ATOM 1293 N N . VAL A 1 178 ? 34.583 -56.156 2.027 1.00 71.88 178 VAL A N 1
ATOM 1294 C CA . VAL A 1 178 ? 33.748 -57.343 1.763 1.00 71.88 178 VAL A CA 1
ATOM 1295 C C . VAL A 1 178 ? 32.610 -57.507 2.772 1.00 71.88 178 VAL A C 1
ATOM 1297 O O . VAL A 1 178 ? 31.759 -58.377 2.578 1.00 71.88 178 VAL A O 1
ATOM 1300 N N . ASN A 1 179 ? 32.566 -56.688 3.829 1.00 66.56 179 ASN A N 1
ATOM 1301 C CA . ASN A 1 179 ? 31.518 -56.736 4.840 1.00 66.56 179 ASN A CA 1
ATOM 1302 C C . ASN A 1 179 ? 30.234 -56.052 4.315 1.00 66.56 179 ASN A C 1
ATOM 1304 O O . ASN A 1 179 ? 30.185 -54.830 4.175 1.00 66.56 179 ASN A O 1
ATOM 1308 N N . PRO A 1 180 ? 29.135 -56.793 4.082 1.00 63.88 180 PRO A N 1
ATOM 1309 C CA . PRO A 1 180 ? 27.892 -56.223 3.557 1.00 63.88 180 PRO A CA 1
ATOM 1310 C C . PRO A 1 180 ? 27.180 -55.267 4.535 1.00 63.88 180 PRO A C 1
ATOM 1312 O O . PRO A 1 180 ? 26.219 -54.603 4.141 1.00 63.88 180 PRO A O 1
ATOM 1315 N N . MET A 1 181 ? 27.623 -55.191 5.796 1.00 61.56 181 MET A N 1
ATOM 1316 C CA . MET A 1 181 ? 27.140 -54.245 6.812 1.00 61.56 181 MET A CA 1
ATOM 1317 C C . MET A 1 181 ? 27.983 -52.955 6.889 1.00 61.56 181 MET A C 1
ATOM 1319 O O . MET A 1 181 ? 27.508 -51.958 7.433 1.00 61.56 181 MET A O 1
ATOM 1323 N N . ALA A 1 182 ? 29.195 -52.937 6.318 1.00 62.75 182 ALA A N 1
ATOM 1324 C CA . ALA A 1 182 ? 30.129 -51.800 6.366 1.00 62.75 182 ALA A CA 1
ATOM 1325 C C . ALA A 1 182 ? 29.635 -50.556 5.607 1.00 62.75 182 ALA A C 1
ATOM 1327 O O . ALA A 1 182 ? 30.007 -49.429 5.923 1.00 62.75 182 ALA A O 1
ATOM 1328 N N . HIS A 1 183 ? 28.744 -50.749 4.633 1.00 58.50 183 HIS A N 1
ATOM 1329 C CA . HIS A 1 183 ? 28.196 -49.680 3.792 1.00 58.50 183 HIS A CA 1
ATOM 1330 C C . HIS A 1 183 ? 26.677 -49.523 3.945 1.00 58.50 183 HIS A C 1
ATOM 1332 O O . HIS A 1 183 ? 26.005 -49.008 3.050 1.00 58.50 183 HIS A O 1
ATOM 1338 N N . GLN A 1 184 ? 26.102 -49.994 5.056 1.00 54.62 184 GLN A N 1
ATOM 1339 C CA . GLN A 1 184 ? 24.681 -49.790 5.315 1.00 54.62 184 GLN A CA 1
ATOM 1340 C C . GLN A 1 184 ? 24.449 -48.405 5.912 1.00 54.62 184 GLN A C 1
ATOM 1342 O O . GLN A 1 184 ? 24.765 -48.148 7.070 1.00 54.62 184 GLN A O 1
ATOM 1347 N N . ASN A 1 185 ? 23.846 -47.521 5.115 1.00 54.38 185 ASN A N 1
ATOM 1348 C CA . ASN A 1 185 ? 23.225 -46.302 5.624 1.00 54.38 185 ASN A CA 1
ATOM 1349 C C . ASN A 1 185 ? 22.246 -46.668 6.740 1.00 54.38 185 ASN A C 1
ATOM 1351 O O . ASN A 1 185 ? 21.494 -47.626 6.576 1.00 54.38 185 ASN A O 1
ATOM 1355 N N . LEU A 1 186 ? 22.264 -45.889 7.828 1.00 53.31 186 LEU A N 1
ATOM 1356 C CA . LEU A 1 186 ? 21.430 -45.997 9.029 1.00 53.31 186 LEU A CA 1
ATOM 1357 C C . LEU A 1 186 ? 20.094 -46.726 8.767 1.00 53.31 186 LEU A C 1
ATOM 1359 O O . LEU A 1 186 ? 19.099 -46.113 8.379 1.00 53.31 186 LEU A O 1
ATOM 1363 N N . VAL A 1 187 ? 20.071 -48.050 8.953 1.00 51.34 187 VAL A N 1
ATOM 1364 C CA . VAL A 1 187 ? 18.835 -48.828 8.841 1.00 51.34 187 VAL A CA 1
ATOM 1365 C C . VAL A 1 187 ? 18.116 -48.670 10.170 1.00 51.34 187 VAL A C 1
ATOM 1367 O O . VAL A 1 187 ? 18.351 -49.431 11.105 1.00 51.34 187 VAL A O 1
ATOM 1370 N N . ILE A 1 188 ? 17.269 -47.644 10.261 1.00 55.06 188 ILE A N 1
ATOM 1371 C CA . ILE A 1 188 ? 16.292 -47.524 11.342 1.00 55.06 188 ILE A CA 1
ATOM 1372 C C . ILE A 1 188 ? 15.223 -48.578 11.054 1.00 55.06 188 ILE A C 1
ATOM 1374 O O . ILE A 1 188 ? 14.271 -48.326 10.313 1.00 55.06 188 ILE A O 1
ATOM 1378 N N . ASP A 1 189 ? 15.402 -49.792 11.573 1.00 51.94 189 ASP A N 1
ATOM 1379 C CA . ASP A 1 189 ? 14.278 -50.716 11.632 1.00 51.94 189 ASP A CA 1
ATOM 1380 C C . ASP A 1 189 ? 13.332 -50.188 12.722 1.00 51.94 189 ASP A C 1
ATOM 1382 O O . ASP A 1 189 ? 13.688 -50.035 13.886 1.00 51.94 189 ASP A O 1
ATOM 1386 N N . GLY A 1 190 ? 12.139 -49.767 12.312 1.00 49.41 190 GLY A N 1
ATOM 1387 C CA . GLY A 1 190 ? 11.131 -49.250 13.233 1.00 49.41 190 GLY A CA 1
ATOM 1388 C C . GLY A 1 190 ? 10.338 -50.356 13.927 1.00 49.41 190 GLY A C 1
ATOM 1389 O O . GLY A 1 190 ? 9.227 -50.071 14.362 1.00 49.41 190 GLY A O 1
ATOM 1390 N N . ASN A 1 191 ? 10.816 -51.610 13.947 1.00 53.53 191 ASN A N 1
ATOM 1391 C CA . ASN A 1 191 ? 9.975 -52.759 14.305 1.00 53.53 191 ASN A CA 1
ATOM 1392 C C . ASN A 1 191 ? 10.648 -53.880 15.120 1.00 53.53 191 ASN A C 1
ATOM 1394 O O . ASN A 1 191 ? 9.980 -54.884 15.384 1.00 53.53 191 ASN A O 1
ATOM 1398 N N . ALA A 1 192 ? 11.881 -53.736 15.605 1.00 45.03 192 ALA A N 1
ATOM 1399 C CA . ALA A 1 192 ? 12.458 -54.658 16.589 1.00 45.03 192 ALA A CA 1
ATOM 1400 C C . ALA A 1 192 ? 11.908 -54.391 18.008 1.00 45.03 192 ALA A C 1
ATOM 1402 O O . ALA A 1 192 ? 12.600 -53.956 18.920 1.00 45.03 192 ALA A O 1
ATOM 1403 N N . GLY A 1 193 ? 10.608 -54.628 18.168 1.00 48.50 193 GLY A N 1
ATOM 1404 C CA . GLY A 1 193 ? 9.874 -54.622 19.437 1.00 48.50 193 GLY A CA 1
ATOM 1405 C C . GLY A 1 193 ? 8.732 -55.644 19.464 1.00 48.50 193 GLY A C 1
ATOM 1406 O O . GLY A 1 193 ? 7.867 -55.591 20.341 1.00 48.50 193 GLY A O 1
ATOM 1407 N N . LYS A 1 194 ? 8.725 -56.567 18.496 1.00 38.75 194 LYS A N 1
ATOM 1408 C CA . LYS A 1 194 ? 8.205 -57.920 18.685 1.00 38.75 194 LYS A CA 1
ATOM 1409 C C . LYS A 1 194 ? 9.376 -58.866 18.871 1.00 38.75 194 LYS A C 1
ATOM 1411 O O . LYS A 1 194 ? 10.351 -58.707 18.106 1.00 38.75 194 LYS A O 1
#